Protein AF-A0A0D0BWJ5-F1 (afdb_monomer)

Solvent-accessible surface area (backbone atoms only — not comparable to full-atom values): 15658 Å² total; per-residue (Å²): 111,56,51,60,53,52,42,52,57,59,63,32,93,91,43,87,60,51,74,67,54,51,50,51,53,53,53,49,42,45,74,73,66,53,79,79,72,65,51,73,67,57,46,50,52,51,49,54,50,50,32,70,74,76,47,71,61,65,44,80,43,71,48,98,87,67,35,43,34,37,36,43,51,64,68,60,53,51,49,54,48,63,68,31,72,84,48,37,82,56,38,47,73,29,73,74,80,78,95,57,83,76,92,72,96,44,72,49,74,75,42,64,24,47,41,63,68,90,82,48,95,61,70,46,51,32,26,38,23,28,47,44,48,84,51,100,79,20,38,41,72,45,92,60,76,45,44,39,56,50,86,74,64,86,74,53,73,67,60,49,56,70,37,59,82,80,44,68,57,44,47,41,78,89,49,43,85,49,61,74,55,66,64,46,65,75,46,72,71,49,89,84,82,66,82,51,69,48,76,48,75,46,78,68,45,90,50,100,68,87,80,73,59,65,27,40,40,36,36,40,42,69,61,28,50,46,68,73,58,48,72,77,48,75,63,62,42,45,34,46,41,46,51,74,78,89,79,81,76,83,89,71,93,74,83,87,137

Structure (mmCIF, N/CA/C/O backbone):
data_AF-A0A0D0BWJ5-F1
#
_entry.id   AF-A0A0D0BWJ5-F1
#
loop_
_atom_site.group_PDB
_atom_site.id
_atom_site.type_symbol
_atom_site.label_atom_id
_atom_site.label_alt_id
_atom_site.label_comp_id
_atom_site.label_asym_id
_atom_site.label_entity_id
_atom_site.label_seq_id
_atom_site.pdbx_PDB_ins_code
_atom_site.Cartn_x
_atom_site.Cartn_y
_atom_site.Cartn_z
_atom_site.occupancy
_atom_site.B_iso_or_equiv
_atom_site.auth_seq_id
_atom_site.auth_comp_id
_atom_site.auth_asym_id
_atom_site.auth_atom_id
_atom_site.pdbx_PDB_model_num
ATOM 1 N N . MET A 1 1 ? -26.809 -12.541 16.927 1.00 70.44 1 MET A N 1
ATOM 2 C CA . MET A 1 1 ? -26.791 -11.099 16.575 1.00 70.44 1 MET A CA 1
ATOM 3 C C . MET A 1 1 ? -26.249 -10.238 17.719 1.00 70.44 1 MET A C 1
ATOM 5 O O . MET A 1 1 ? -25.297 -9.505 17.483 1.00 70.44 1 MET A O 1
ATOM 9 N N . ALA A 1 2 ? -26.793 -10.358 18.942 1.00 82.44 2 ALA A N 1
ATOM 10 C CA . ALA A 1 2 ? -26.402 -9.543 20.104 1.00 82.44 2 ALA A CA 1
ATOM 11 C C . ALA A 1 2 ? -24.892 -9.571 20.401 1.00 82.44 2 ALA A C 1
ATOM 13 O O . ALA A 1 2 ? -24.271 -8.520 20.494 1.00 82.44 2 ALA A O 1
ATOM 14 N N . GLU A 1 3 ? -24.275 -10.756 20.436 1.00 86.50 3 GLU A N 1
ATOM 15 C CA . GLU A 1 3 ? -22.836 -10.900 20.701 1.00 86.50 3 GLU A CA 1
ATOM 16 C C . GLU A 1 3 ? -21.944 -10.126 19.718 1.00 86.50 3 GLU A C 1
ATOM 18 O O . GLU A 1 3 ? -21.032 -9.412 20.134 1.00 86.50 3 GLU A O 1
ATOM 23 N N . PHE A 1 4 ? -22.250 -10.192 18.421 1.00 83.56 4 PHE A N 1
ATOM 24 C CA . PHE A 1 4 ? -21.493 -9.482 17.390 1.00 83.56 4 PHE A CA 1
ATOM 25 C C . PHE A 1 4 ? -21.666 -7.959 17.489 1.00 83.56 4 PHE A C 1
ATOM 27 O O . PHE A 1 4 ? -20.687 -7.220 17.408 1.00 83.56 4 PHE A O 1
ATOM 34 N N . MET A 1 5 ? -22.893 -7.481 17.721 1.00 86.44 5 MET A N 1
ATOM 35 C CA . MET A 1 5 ? -23.175 -6.049 17.885 1.00 86.44 5 MET A CA 1
ATOM 36 C C . MET A 1 5 ? -22.509 -5.473 19.139 1.00 86.44 5 MET A C 1
ATOM 38 O O . MET A 1 5 ? -21.892 -4.410 19.079 1.00 86.44 5 MET A O 1
ATOM 42 N N . THR A 1 6 ? -22.570 -6.187 20.265 1.00 90.06 6 THR A N 1
ATOM 43 C CA . THR A 1 6 ? -21.885 -5.777 21.495 1.00 90.06 6 THR A CA 1
ATOM 44 C C . THR A 1 6 ? -20.367 -5.797 21.314 1.00 90.06 6 THR A C 1
ATOM 46 O O . THR A 1 6 ? -19.684 -4.881 21.773 1.00 90.06 6 THR A O 1
ATOM 49 N N . HIS A 1 7 ? -19.826 -6.790 20.600 1.00 87.88 7 HIS A N 1
ATOM 50 C CA . HIS A 1 7 ? -18.403 -6.822 20.270 1.00 87.88 7 HIS A CA 1
ATOM 51 C C . HIS A 1 7 ? -17.992 -5.627 19.396 1.00 87.88 7 HIS A C 1
ATOM 53 O O . HIS A 1 7 ? -16.962 -5.015 19.677 1.00 87.88 7 HIS A O 1
ATOM 59 N N . LEU A 1 8 ? -18.792 -5.256 18.389 1.00 85.06 8 LEU A N 1
ATOM 60 C CA . LEU A 1 8 ? -18.568 -4.066 17.555 1.00 85.06 8 LEU A CA 1
ATOM 61 C C . LEU A 1 8 ? -18.575 -2.774 18.379 1.00 85.06 8 LEU A C 1
ATOM 63 O O . LEU A 1 8 ? -17.679 -1.949 18.218 1.00 85.06 8 LEU A O 1
ATOM 67 N N . LEU A 1 9 ? -19.538 -2.619 19.292 1.00 87.31 9 LEU A N 1
ATOM 68 C CA . LEU A 1 9 ? -19.621 -1.457 20.179 1.00 87.31 9 LEU A CA 1
ATOM 69 C C . LEU A 1 9 ? -18.372 -1.338 21.061 1.00 87.31 9 LEU A C 1
ATOM 71 O O . LEU A 1 9 ? -17.724 -0.294 21.089 1.00 87.31 9 LEU A O 1
ATOM 75 N N . PHE A 1 10 ? -18.010 -2.417 21.758 1.00 88.62 10 PHE A N 1
ATOM 76 C CA . PHE A 1 10 ? -16.880 -2.422 22.690 1.00 88.62 10 PHE A CA 1
ATOM 77 C C . PHE A 1 10 ? -15.508 -2.428 22.013 1.00 88.62 10 PHE A C 1
ATOM 79 O O . PHE A 1 10 ? -14.514 -2.130 22.676 1.00 88.62 10 PHE A O 1
ATOM 86 N N . SER A 1 11 ? -15.454 -2.764 20.724 1.00 78.62 11 SER A N 1
ATOM 87 C CA . SER A 1 11 ? -14.238 -2.740 19.902 1.00 78.62 11 SER A CA 1
ATOM 88 C C . SER A 1 11 ? -14.179 -1.526 18.973 1.00 78.62 11 SER A C 1
ATOM 90 O O . SER A 1 11 ? -13.335 -1.482 18.078 1.00 78.62 11 SER A O 1
ATOM 92 N N . SER A 1 12 ? -15.063 -0.542 19.165 1.00 77.00 12 SER A N 1
ATOM 93 C CA . SER A 1 12 ? -15.092 0.667 18.348 1.00 77.00 12 SER A CA 1
ATOM 94 C C . SER A 1 12 ? -13.767 1.434 18.469 1.00 77.00 12 SER A C 1
ATOM 96 O O . SER A 1 12 ? -13.380 1.817 19.577 1.00 77.00 12 SER A O 1
ATOM 98 N N . PRO A 1 13 ? -13.072 1.737 17.355 1.00 63.75 13 PRO A N 1
ATOM 99 C CA . PRO A 1 13 ? -11.797 2.458 17.394 1.00 63.75 13 PRO A CA 1
ATOM 100 C C . PRO A 1 13 ? -11.898 3.847 18.033 1.00 63.75 13 PRO A C 1
ATOM 102 O O . PRO A 1 13 ? -10.921 4.356 18.577 1.00 63.75 13 PRO A O 1
ATOM 105 N N . ARG A 1 14 ? -13.086 4.459 17.959 1.00 67.94 14 ARG A N 1
ATOM 106 C CA . ARG A 1 14 ? -13.350 5.824 18.433 1.00 67.94 14 ARG A CA 1
ATOM 107 C C . ARG A 1 14 ? -13.846 5.870 19.879 1.00 67.94 14 ARG A C 1
ATOM 109 O O . ARG A 1 14 ? -13.903 6.947 20.459 1.00 67.94 14 ARG A O 1
ATOM 116 N N . LEU A 1 15 ? -14.206 4.725 20.461 1.00 74.88 15 LEU A N 1
ATOM 117 C CA . LEU A 1 15 ? -14.764 4.628 21.809 1.00 74.88 15 LEU A CA 1
ATOM 118 C C . LEU A 1 15 ? -14.075 3.490 22.560 1.00 74.88 15 LEU A C 1
ATOM 120 O O . LEU A 1 15 ? -14.407 2.318 22.393 1.00 74.88 15 LEU A O 1
ATOM 124 N N . ARG A 1 16 ? -13.104 3.838 23.410 1.00 77.19 16 ARG A N 1
ATOM 125 C CA . ARG A 1 16 ? -12.439 2.853 24.266 1.00 77.19 16 ARG A CA 1
ATOM 126 C C . ARG A 1 16 ? -13.221 2.663 25.556 1.00 77.19 16 ARG A C 1
ATOM 128 O O . ARG A 1 16 ? -13.271 3.562 26.386 1.00 77.19 16 ARG A O 1
ATOM 135 N N . PHE A 1 17 ? -13.767 1.464 25.730 1.00 83.69 17 PHE A N 1
ATOM 136 C CA . PHE A 1 17 ? -14.395 1.050 26.979 1.00 83.69 17 PHE A CA 1
ATOM 137 C C . PHE A 1 17 ? -13.400 0.277 27.848 1.00 83.69 17 PHE A C 1
ATOM 139 O O . PHE A 1 17 ? -12.802 -0.707 27.397 1.00 83.69 17 PHE A O 1
ATOM 146 N N . SER A 1 18 ? -13.253 0.679 29.108 1.00 85.25 18 SER A N 1
ATOM 147 C CA . SER A 1 18 ? -12.591 -0.135 30.128 1.00 85.25 18 SER A CA 1
ATOM 148 C C . SER A 1 18 ? -13.414 -1.392 30.439 1.00 85.25 18 SER A C 1
ATOM 150 O O . SER A 1 18 ? -14.621 -1.441 30.199 1.00 85.25 18 SER A O 1
ATOM 152 N N . GLU A 1 19 ? -12.793 -2.416 31.027 1.00 85.62 19 GLU A N 1
ATOM 153 C CA . GLU A 1 19 ? -13.525 -3.611 31.478 1.00 85.62 19 GLU A CA 1
ATOM 154 C C . GLU A 1 19 ? -14.606 -3.277 32.520 1.00 85.62 19 GLU A C 1
ATOM 156 O O . GLU A 1 19 ? -15.684 -3.873 32.501 1.00 85.62 19 GLU A O 1
ATOM 161 N N . SER A 1 20 ? -14.364 -2.281 33.382 1.00 90.62 20 SER A N 1
ATOM 162 C CA . SER A 1 20 ? -15.373 -1.792 34.327 1.00 90.62 20 SER A CA 1
ATOM 163 C C . SER A 1 20 ? -16.560 -1.152 33.608 1.00 90.62 20 SER A C 1
ATOM 165 O O . SER A 1 20 ? -17.698 -1.483 33.920 1.00 90.62 20 SER A O 1
ATOM 167 N N . GLN A 1 21 ? -16.319 -0.318 32.592 1.00 93.12 21 GLN A N 1
ATOM 168 C CA . GLN A 1 21 ? -17.383 0.295 31.796 1.00 93.12 21 GLN A CA 1
ATOM 169 C C . GLN A 1 21 ? -18.201 -0.752 31.036 1.00 93.12 21 GLN A C 1
ATOM 171 O O . GLN A 1 21 ? -19.428 -0.703 31.074 1.00 93.12 21 GLN A O 1
ATOM 176 N N . LYS A 1 22 ? -17.552 -1.737 30.401 1.00 93.38 22 LYS A N 1
ATOM 177 C CA . LYS A 1 22 ? -18.259 -2.830 29.709 1.00 93.38 22 LYS A CA 1
ATOM 178 C C . LYS A 1 22 ? -19.147 -3.612 30.671 1.00 93.38 22 LYS A C 1
ATOM 180 O O . LYS A 1 22 ? -20.302 -3.884 30.355 1.00 93.38 22 LYS A O 1
ATOM 185 N N . ARG A 1 23 ? -18.628 -3.937 31.861 1.00 93.38 23 ARG A N 1
ATOM 186 C CA . ARG A 1 23 ? -19.391 -4.625 32.910 1.00 93.38 23 ARG A CA 1
ATOM 187 C C . ARG A 1 23 ? -20.590 -3.801 33.365 1.00 93.38 23 ARG A C 1
ATOM 189 O O . ARG A 1 23 ? -21.679 -4.354 33.461 1.00 93.38 23 ARG A O 1
ATOM 196 N N . SER A 1 24 ? -20.409 -2.503 33.601 1.00 94.44 24 SER A N 1
ATOM 197 C CA . SER A 1 24 ? -21.499 -1.608 33.995 1.00 94.44 24 SER A CA 1
ATOM 198 C C . SER A 1 24 ? -22.579 -1.513 32.919 1.00 94.44 24 SER A C 1
ATOM 200 O O . SER A 1 24 ? -23.756 -1.594 33.248 1.00 94.44 24 SER A O 1
ATOM 202 N N . ILE A 1 25 ? -22.201 -1.411 31.640 1.00 93.81 25 ILE A N 1
ATOM 203 C CA . ILE A 1 25 ? -23.152 -1.361 30.516 1.00 93.81 25 ILE A CA 1
ATOM 204 C C . ILE A 1 25 ? -23.963 -2.657 30.428 1.00 93.81 25 ILE A C 1
ATOM 206 O O . ILE A 1 25 ? -25.184 -2.603 30.314 1.00 93.81 25 ILE A O 1
ATOM 210 N N . LEU A 1 26 ? -23.303 -3.817 30.519 1.00 93.62 26 LEU A N 1
ATOM 211 C CA . LEU A 1 26 ? -23.991 -5.110 30.496 1.00 93.62 26 LEU A CA 1
ATOM 212 C C . LEU A 1 26 ? -24.903 -5.279 31.716 1.00 93.62 26 LEU A C 1
ATOM 214 O O . LEU A 1 26 ? -26.053 -5.670 31.560 1.00 93.62 26 LEU A O 1
ATOM 218 N N . SER A 1 27 ? -24.425 -4.919 32.911 1.00 93.38 27 SER A N 1
ATOM 219 C CA . SER A 1 27 ? -25.213 -4.979 34.147 1.00 93.38 27 SER A CA 1
ATOM 220 C C . SER A 1 27 ? -26.434 -4.064 34.096 1.00 93.38 27 SER A C 1
ATOM 222 O O . SER A 1 27 ? -27.499 -4.435 34.582 1.00 93.38 27 SER A O 1
ATOM 224 N N . TRP A 1 28 ? -26.290 -2.872 33.518 1.00 95.31 28 TRP A N 1
ATOM 225 C CA . TRP A 1 28 ? -27.391 -1.937 33.331 1.00 95.31 28 TRP A CA 1
ATOM 226 C C . TRP A 1 28 ? -28.415 -2.470 32.324 1.00 95.31 28 TRP A C 1
ATOM 228 O O . TRP A 1 28 ? -29.609 -2.442 32.604 1.00 95.31 28 TRP A O 1
ATOM 238 N N . ALA A 1 29 ? -27.965 -3.041 31.203 1.00 93.44 29 ALA A N 1
ATOM 239 C CA . ALA A 1 29 ? -28.853 -3.676 30.232 1.00 93.44 29 ALA A CA 1
ATOM 240 C C . ALA A 1 29 ? -29.627 -4.860 30.845 1.00 93.44 29 ALA A C 1
ATOM 242 O O . ALA A 1 29 ? -30.826 -4.993 30.612 1.00 93.44 29 ALA A O 1
ATOM 243 N N . THR A 1 30 ? -28.979 -5.670 31.690 1.00 92.69 30 THR A N 1
ATOM 244 C CA . THR A 1 30 ? -29.653 -6.732 32.455 1.00 92.69 30 THR A CA 1
ATOM 245 C C . THR A 1 30 ? -30.707 -6.162 33.403 1.00 92.69 30 THR A C 1
ATOM 247 O O . THR A 1 30 ? -31.814 -6.686 33.467 1.00 92.69 30 THR A O 1
ATOM 250 N N . ALA A 1 31 ? -30.403 -5.068 34.108 1.00 94.75 31 ALA A N 1
ATOM 251 C CA . ALA A 1 31 ? -31.353 -4.423 35.015 1.00 94.75 31 ALA A CA 1
ATOM 252 C C . ALA A 1 31 ? -32.583 -3.841 34.290 1.00 94.75 31 ALA A C 1
ATOM 254 O O . ALA A 1 31 ? -33.654 -3.756 34.882 1.00 94.75 31 ALA A O 1
ATOM 255 N N . LEU A 1 32 ? -32.447 -3.481 33.010 1.00 95.69 32 LEU A N 1
ATOM 256 C CA . LEU A 1 32 ? -33.557 -3.063 32.148 1.00 95.69 32 LEU A CA 1
ATOM 257 C C . LEU A 1 32 ? -34.366 -4.239 31.568 1.00 95.69 32 LEU A C 1
ATOM 259 O O . LEU A 1 32 ? -35.298 -4.007 30.801 1.00 95.69 32 LEU A O 1
ATOM 263 N N . GLY A 1 33 ? -34.025 -5.483 31.915 1.00 93.00 33 GLY A N 1
ATOM 264 C CA . GLY A 1 33 ? -34.721 -6.680 31.441 1.00 93.00 33 GLY A CA 1
ATOM 265 C C . GLY A 1 33 ? -34.325 -7.117 30.029 1.00 93.00 33 GLY A C 1
ATOM 266 O O . GLY A 1 33 ? -35.107 -7.788 29.363 1.00 93.00 33 GLY A O 1
ATOM 267 N N . ALA A 1 34 ? -33.144 -6.725 29.535 1.00 90.12 34 ALA A N 1
ATOM 268 C CA . ALA A 1 34 ? -32.669 -7.200 28.240 1.00 90.12 34 ALA A CA 1
ATOM 269 C C . ALA A 1 34 ? -32.214 -8.668 28.320 1.00 90.12 34 ALA A C 1
ATOM 271 O O . ALA A 1 34 ? -31.268 -9.001 29.039 1.00 90.12 34 ALA A O 1
ATOM 272 N N . ASP A 1 35 ? -32.847 -9.522 27.517 1.00 86.81 35 ASP A N 1
ATOM 273 C CA . ASP A 1 35 ? -32.510 -10.939 27.394 1.00 86.81 35 ASP A CA 1
ATOM 274 C C . ASP A 1 35 ? -31.435 -11.197 26.325 1.00 86.81 35 ASP A C 1
ATOM 276 O O . ASP A 1 35 ? -31.273 -10.449 25.358 1.00 86.81 35 ASP A O 1
ATOM 280 N N . GLY A 1 36 ? -30.685 -12.294 26.483 1.00 87.06 36 GLY A N 1
ATOM 281 C CA . GLY A 1 36 ? -29.700 -12.742 25.489 1.00 87.06 36 GLY A CA 1
ATOM 282 C C . GLY A 1 36 ? -28.422 -11.896 25.411 1.00 87.06 36 GLY A C 1
ATOM 283 O O . GLY A 1 36 ? -27.741 -11.899 24.381 1.00 87.06 36 GLY A O 1
ATOM 284 N N . LEU A 1 37 ? -28.085 -11.170 26.481 1.00 89.12 37 LEU A N 1
ATOM 285 C CA . LEU A 1 37 ? -26.852 -10.388 26.557 1.00 89.12 37 LEU A CA 1
ATOM 286 C C . LEU A 1 37 ? -25.610 -11.297 26.580 1.00 89.12 37 LEU A C 1
ATOM 288 O O . LEU A 1 37 ? -25.577 -12.288 27.314 1.00 89.12 37 LEU A O 1
ATOM 292 N N . PRO A 1 38 ? -24.557 -10.959 25.817 1.00 91.75 38 PRO A N 1
ATOM 293 C CA . PRO A 1 38 ? -23.317 -11.715 25.840 1.00 91.75 38 PRO A CA 1
ATOM 294 C C . PRO A 1 38 ? -22.567 -11.497 27.157 1.00 91.75 38 PRO A C 1
ATOM 296 O O . PRO A 1 38 ? -22.603 -10.424 27.764 1.00 91.75 38 PRO A O 1
ATOM 299 N N . SER A 1 39 ? -21.817 -12.514 27.572 1.00 90.69 39 SER A N 1
ATOM 300 C CA . SER A 1 39 ? -20.900 -12.384 28.705 1.00 90.69 39 SER A CA 1
ATOM 301 C C . SER A 1 39 ? -19.594 -11.725 28.258 1.00 90.69 39 SER A C 1
ATOM 303 O O . SER A 1 39 ? -19.173 -11.864 27.109 1.00 90.69 39 SER A O 1
ATOM 305 N N . LEU A 1 40 ? -18.878 -11.070 29.177 1.00 88.81 40 LEU A N 1
ATOM 306 C CA . LEU A 1 40 ? -17.527 -10.568 28.877 1.00 88.81 40 LEU A CA 1
ATOM 307 C C . LEU A 1 40 ? -16.593 -11.689 28.397 1.00 88.81 40 LEU A C 1
ATOM 309 O O . LEU A 1 40 ? -15.768 -11.474 27.514 1.00 88.81 40 LEU A O 1
ATOM 313 N N . HIS A 1 41 ? -16.765 -12.900 28.930 1.00 88.50 41 HIS A N 1
ATOM 314 C CA . HIS A 1 41 ? -16.008 -14.071 28.506 1.00 88.50 41 HIS A CA 1
ATOM 315 C C . HIS A 1 41 ? -16.288 -14.447 27.043 1.00 88.50 41 HIS A C 1
ATOM 317 O O . HIS A 1 41 ? -15.350 -14.675 26.278 1.00 88.50 41 HIS A O 1
ATOM 323 N N . SER A 1 42 ? -17.556 -14.476 26.628 1.00 88.94 42 SER A N 1
ATOM 324 C CA . SER A 1 42 ? -17.922 -14.829 25.251 1.00 88.94 42 SER A CA 1
ATOM 325 C C . SER A 1 42 ? -17.456 -13.758 24.252 1.00 88.94 42 SER A C 1
ATOM 327 O O . SER A 1 42 ? -16.894 -14.085 23.206 1.00 88.94 42 SER A O 1
ATOM 329 N N . LEU A 1 43 ? -17.512 -12.478 24.642 1.00 89.38 43 LEU A N 1
ATOM 330 C CA . LEU A 1 43 ? -16.926 -11.372 23.877 1.00 89.38 43 LEU A CA 1
ATOM 331 C C . LEU A 1 43 ? -15.402 -11.493 23.736 1.00 89.38 43 LEU A C 1
ATOM 333 O O . LEU A 1 43 ? -14.869 -11.227 22.659 1.00 89.38 43 LEU A O 1
ATOM 337 N N . CYS A 1 44 ? -14.690 -11.912 24.787 1.00 86.31 44 CYS A N 1
ATOM 338 C CA . CYS A 1 44 ? -13.257 -12.207 24.701 1.00 86.31 44 CYS A CA 1
ATOM 339 C C . CYS A 1 44 ? -12.978 -13.383 23.758 1.00 86.31 44 CYS A C 1
ATOM 341 O O . CYS A 1 44 ? -12.108 -13.272 22.902 1.00 86.31 44 CYS A O 1
ATOM 343 N N . LYS A 1 45 ? -13.749 -14.472 23.839 1.00 89.12 45 LYS A N 1
ATOM 344 C CA . LYS A 1 45 ? -13.597 -15.619 22.930 1.00 89.12 45 LYS A CA 1
ATOM 345 C C . LYS A 1 45 ? -13.852 -15.233 21.469 1.00 89.12 45 LYS A C 1
ATOM 347 O O . LYS A 1 45 ? -13.104 -15.647 20.589 1.00 89.12 45 LYS A O 1
ATOM 352 N N . THR A 1 46 ? -14.861 -14.399 21.223 1.00 86.31 46 THR A N 1
ATOM 353 C CA . THR A 1 46 ? -15.155 -13.839 19.897 1.00 86.31 46 THR A CA 1
ATOM 354 C C . THR A 1 46 ? -13.982 -13.007 19.377 1.00 86.31 46 THR A C 1
ATOM 356 O O . THR A 1 46 ? -13.587 -13.161 18.223 1.00 86.31 46 THR A O 1
ATOM 359 N N . ARG A 1 47 ? -13.367 -12.178 20.232 1.00 84.12 47 ARG A N 1
ATOM 360 C CA .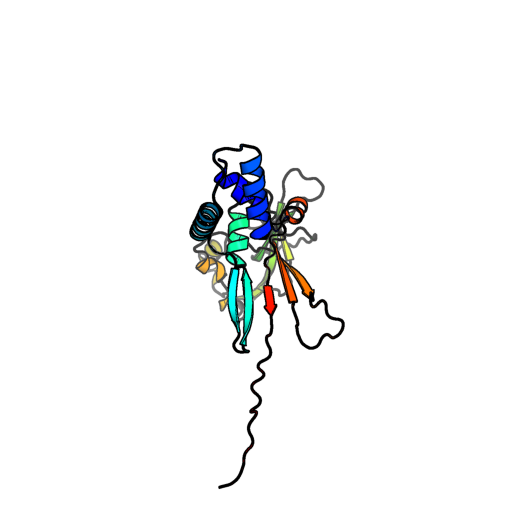 ARG A 1 47 ? -12.168 -11.406 19.880 1.00 84.12 47 ARG A CA 1
ATOM 361 C C . ARG A 1 47 ? -11.000 -12.306 19.484 1.00 84.12 47 ARG A C 1
ATOM 363 O O . ARG A 1 47 ? -10.392 -12.066 18.447 1.00 84.12 47 ARG A O 1
ATOM 370 N N . GLU A 1 48 ? -10.699 -13.329 20.281 1.00 85.38 48 GLU A N 1
ATOM 371 C CA . GLU A 1 48 ? -9.611 -14.272 19.986 1.00 85.38 48 GLU A CA 1
ATOM 372 C C . GLU A 1 48 ? -9.869 -15.055 18.694 1.00 85.38 48 GLU A C 1
ATOM 374 O O . GLU A 1 48 ? -8.960 -15.246 17.892 1.00 85.38 48 GLU A O 1
ATOM 379 N N . TRP A 1 49 ? -11.120 -15.439 18.432 1.00 85.19 49 TRP A N 1
ATOM 380 C CA . TRP A 1 49 ? -11.500 -16.074 17.171 1.00 85.19 49 TRP A CA 1
ATOM 381 C C . TRP A 1 49 ? -11.300 -15.147 15.961 1.00 85.19 49 TRP A C 1
ATOM 383 O O . TRP A 1 49 ? -10.721 -15.564 14.959 1.00 85.19 49 TRP A O 1
ATOM 393 N N . ILE A 1 50 ? -11.699 -13.873 16.062 1.00 80.19 50 ILE A N 1
ATOM 394 C CA . ILE A 1 50 ? -11.464 -12.866 15.011 1.00 80.19 50 ILE A CA 1
ATOM 395 C C . ILE A 1 50 ? -9.960 -12.660 14.790 1.00 80.19 50 ILE A C 1
ATOM 397 O O . ILE A 1 50 ? -9.509 -12.626 13.645 1.00 80.19 50 ILE A O 1
ATOM 401 N N . LYS A 1 51 ? -9.172 -12.570 15.869 1.00 79.81 51 LYS A N 1
ATOM 402 C CA . LYS A 1 51 ? -7.706 -12.483 15.792 1.00 79.81 51 LYS A CA 1
ATOM 403 C C . LYS A 1 51 ? -7.089 -13.711 15.129 1.00 79.81 51 LYS A C 1
ATOM 405 O O . LYS A 1 51 ? -6.163 -13.564 14.344 1.00 79.81 51 LYS A O 1
ATOM 410 N N . ALA A 1 52 ? -7.593 -14.910 15.402 1.00 82.38 52 ALA A N 1
ATOM 411 C CA . ALA A 1 52 ? -7.113 -16.124 14.747 1.00 82.38 52 ALA A CA 1
ATOM 412 C C . ALA A 1 52 ? -7.435 -16.134 13.243 1.00 82.38 52 ALA A C 1
ATOM 414 O O . ALA A 1 52 ? -6.644 -16.642 12.453 1.00 82.38 52 ALA A O 1
ATOM 415 N N . LEU A 1 53 ? -8.572 -15.555 12.844 1.00 79.12 53 LEU A N 1
ATOM 416 C CA . LEU A 1 53 ? -9.014 -15.523 11.450 1.00 79.12 53 LEU A CA 1
ATOM 417 C C . LEU A 1 53 ? -8.262 -14.482 10.603 1.00 79.12 53 LEU A C 1
ATOM 419 O O . LEU A 1 53 ? -7.880 -14.775 9.474 1.00 79.12 53 LEU A O 1
ATOM 423 N N . PHE A 1 54 ? -8.050 -13.275 11.138 1.00 70.94 54 PHE A N 1
ATOM 424 C CA . PHE A 1 54 ? -7.449 -12.148 10.405 1.00 70.94 54 PHE A CA 1
ATOM 425 C C . PHE A 1 54 ? -5.998 -11.835 10.811 1.00 70.94 54 PHE A C 1
ATOM 427 O O . PHE A 1 54 ? -5.336 -11.018 10.170 1.00 70.94 54 PHE A O 1
ATOM 434 N N . GLY A 1 55 ? -5.491 -12.497 11.851 1.00 70.31 55 GLY A N 1
ATOM 435 C CA . GLY A 1 55 ? -4.218 -12.195 12.498 1.00 70.31 55 GLY A CA 1
ATOM 436 C C . GLY A 1 55 ? -4.335 -11.097 13.560 1.00 70.31 55 GLY A C 1
ATOM 437 O O . GLY A 1 55 ? -5.261 -10.283 13.554 1.00 70.31 55 GLY A O 1
ATOM 438 N N . ASP A 1 56 ? -3.361 -11.051 14.472 1.00 68.19 56 ASP A N 1
ATOM 439 C CA . ASP A 1 56 ? -3.118 -9.848 15.269 1.00 68.19 56 ASP A CA 1
ATOM 440 C C . ASP A 1 56 ? -2.325 -8.866 14.394 1.00 68.19 56 ASP A C 1
ATOM 442 O O . ASP A 1 56 ? -1.263 -9.239 13.875 1.00 68.19 56 ASP A O 1
ATOM 446 N N . PRO A 1 57 ? -2.829 -7.643 14.152 1.00 65.81 57 PRO A N 1
ATOM 447 C CA . PRO A 1 57 ? -2.085 -6.674 13.371 1.00 65.81 57 PRO A CA 1
ATOM 448 C C . PRO A 1 57 ? -0.779 -6.285 14.061 1.00 65.81 57 PRO A C 1
ATOM 450 O O . PRO A 1 57 ? 0.144 -5.933 13.334 1.00 65.81 57 PRO A O 1
ATOM 453 N N . THR A 1 58 ? -0.695 -6.366 15.397 1.00 70.75 58 THR A N 1
ATOM 454 C CA . THR A 1 58 ? 0.394 -5.813 16.206 1.00 70.75 58 THR A CA 1
ATOM 455 C C . THR A 1 58 ? 1.376 -6.882 16.677 1.00 70.75 58 THR A C 1
ATOM 457 O O . THR A 1 58 ? 1.039 -7.789 17.434 1.00 70.75 58 THR A O 1
ATOM 460 N N . GLU A 1 59 ? 2.639 -6.717 16.304 1.00 72.06 59 GLU A N 1
ATOM 461 C CA . GLU A 1 59 ? 3.752 -7.553 16.734 1.00 72.06 59 GLU A CA 1
ATOM 462 C C . GLU A 1 59 ? 4.627 -6.781 17.728 1.00 72.06 59 GLU A C 1
ATOM 464 O O . GLU A 1 59 ? 5.012 -5.631 17.496 1.00 72.06 59 GLU A O 1
ATOM 469 N N . LYS A 1 60 ? 4.942 -7.415 18.862 1.00 78.25 60 LYS A N 1
ATOM 470 C CA . LYS A 1 60 ? 5.906 -6.884 19.828 1.00 78.25 60 LYS A CA 1
ATOM 471 C C . LYS A 1 60 ? 7.313 -7.237 19.359 1.00 78.25 60 LYS A C 1
ATOM 473 O O . LYS A 1 60 ? 7.651 -8.413 19.256 1.00 78.25 60 LYS A O 1
ATOM 478 N N . VAL A 1 61 ? 8.144 -6.229 19.143 1.00 73.19 61 VAL A N 1
ATOM 479 C CA . VAL A 1 61 ? 9.544 -6.381 18.748 1.00 73.19 61 VAL A CA 1
ATOM 480 C C . VAL A 1 61 ? 10.428 -5.799 19.839 1.00 73.19 61 VAL A C 1
ATOM 482 O O . VAL A 1 61 ? 10.197 -4.687 20.304 1.00 73.19 61 VAL A O 1
ATOM 485 N N . THR A 1 62 ? 11.447 -6.545 20.250 1.00 77.50 62 THR A N 1
ATOM 486 C CA . THR A 1 62 ? 12.476 -6.056 21.173 1.00 77.50 62 THR A CA 1
ATOM 487 C C . THR A 1 62 ? 13.736 -5.783 20.363 1.00 77.50 62 THR A C 1
ATOM 489 O O . THR A 1 62 ? 14.286 -6.705 19.762 1.00 77.50 62 THR A O 1
ATOM 492 N N . ALA A 1 63 ? 14.189 -4.530 20.310 1.00 73.56 63 ALA A N 1
ATOM 493 C CA . ALA A 1 63 ? 15.462 -4.215 19.665 1.00 73.56 63 ALA A CA 1
ATOM 494 C C . ALA A 1 63 ? 16.639 -4.730 20.502 1.00 73.56 63 ALA A C 1
ATOM 496 O O . ALA A 1 63 ? 16.527 -4.917 21.713 1.00 73.56 63 ALA A O 1
ATOM 497 N N . SER A 1 64 ? 17.804 -4.867 19.869 1.00 73.06 64 SER A N 1
ATOM 498 C CA . SER A 1 64 ? 19.066 -5.212 20.540 1.00 73.06 64 SER A CA 1
ATOM 499 C C . SER A 1 64 ? 19.435 -4.250 21.677 1.00 73.06 64 SER A C 1
ATOM 501 O O . SER A 1 64 ? 20.138 -4.641 22.601 1.00 73.06 64 SER A O 1
ATOM 503 N N . SER A 1 65 ? 18.925 -3.015 21.646 1.00 74.50 65 SER A N 1
ATOM 504 C CA . SER A 1 65 ? 19.092 -2.017 22.706 1.00 74.50 65 SER A CA 1
ATOM 505 C C . SER A 1 65 ? 18.168 -2.211 23.920 1.00 74.50 65 SER A C 1
ATOM 507 O O . SER A 1 65 ? 18.188 -1.381 24.821 1.00 74.50 65 SER A O 1
ATOM 509 N N . GLY A 1 66 ? 17.310 -3.239 23.932 1.00 71.69 66 GLY A N 1
ATOM 510 C CA . GLY A 1 66 ? 16.329 -3.499 24.996 1.00 71.69 66 GLY A CA 1
ATOM 511 C C . GLY A 1 66 ? 15.009 -2.728 24.862 1.00 71.69 66 GLY A C 1
ATOM 512 O O . GLY A 1 66 ? 14.073 -2.971 25.623 1.00 71.69 66 GLY A O 1
ATOM 513 N N . ASN A 1 67 ? 14.896 -1.835 23.874 1.00 68.06 67 ASN A N 1
ATOM 514 C CA . ASN A 1 67 ? 13.672 -1.073 23.628 1.00 68.06 67 ASN A CA 1
ATOM 515 C C . ASN A 1 67 ? 12.565 -1.975 23.077 1.00 68.06 67 ASN A C 1
ATOM 517 O O . ASN A 1 67 ? 12.817 -2.816 22.210 1.00 68.06 67 ASN A O 1
ATOM 521 N N . ILE A 1 68 ? 11.338 -1.768 23.558 1.00 71.00 68 ILE A N 1
ATOM 522 C CA . ILE A 1 68 ? 10.159 -2.515 23.120 1.00 71.00 68 ILE A CA 1
ATOM 523 C C . ILE A 1 68 ? 9.360 -1.655 22.145 1.00 71.00 68 ILE A C 1
ATOM 525 O O . ILE A 1 68 ? 9.028 -0.502 22.425 1.00 71.00 68 ILE A O 1
ATOM 529 N N . PHE A 1 69 ? 9.016 -2.265 21.020 1.00 69.31 69 PHE A N 1
ATOM 530 C CA . PHE A 1 69 ? 8.242 -1.688 19.940 1.00 69.31 69 PHE A CA 1
ATOM 531 C C . PHE A 1 69 ? 6.991 -2.529 19.742 1.00 69.31 69 PHE A C 1
ATOM 533 O O . PHE A 1 69 ? 7.041 -3.756 19.808 1.00 69.31 69 PHE A O 1
ATOM 540 N N . TYR A 1 70 ? 5.878 -1.873 19.455 1.00 73.44 70 TYR A N 1
ATOM 541 C CA . TYR A 1 70 ? 4.683 -2.534 18.946 1.00 73.44 70 TYR A CA 1
ATOM 542 C C . TYR A 1 70 ? 4.498 -2.058 17.520 1.00 73.44 70 TYR A C 1
ATOM 544 O O . TYR A 1 70 ? 4.284 -0.867 17.320 1.00 73.44 70 TYR A O 1
ATOM 552 N N . LEU A 1 71 ? 4.656 -2.953 16.548 1.00 71.75 71 LEU A N 1
ATOM 553 C CA . LEU A 1 71 ? 4.564 -2.622 15.133 1.00 71.75 71 LEU A CA 1
ATOM 554 C C . LEU A 1 71 ? 3.392 -3.344 14.509 1.00 71.75 71 LEU A C 1
ATOM 556 O O . LEU A 1 71 ? 3.249 -4.554 14.664 1.00 71.75 71 LEU A O 1
ATOM 560 N N . ASN A 1 72 ? 2.608 -2.612 13.725 1.00 75.88 72 ASN A N 1
ATOM 561 C CA . ASN A 1 72 ? 1.707 -3.265 12.799 1.00 75.88 72 ASN A CA 1
ATOM 562 C C . ASN A 1 72 ? 2.454 -3.712 11.537 1.00 75.88 72 ASN A C 1
ATOM 564 O O . ASN A 1 72 ? 3.390 -3.049 11.089 1.00 75.88 72 ASN A O 1
ATOM 568 N N . SER A 1 73 ? 2.043 -4.828 10.934 1.00 75.88 73 SER A N 1
ATOM 569 C CA . SER A 1 73 ? 2.613 -5.259 9.653 1.00 75.88 73 SER A CA 1
ATOM 570 C C . SER A 1 73 ? 2.100 -4.384 8.504 1.00 75.88 73 SER A C 1
ATOM 572 O O . SER A 1 73 ? 0.924 -4.445 8.135 1.00 75.88 73 SER A O 1
ATOM 574 N N . ILE A 1 74 ? 3.001 -3.598 7.903 1.00 77.38 74 ILE A N 1
ATOM 575 C CA . ILE A 1 74 ? 2.694 -2.721 6.756 1.00 77.38 74 ILE A CA 1
ATOM 576 C C . ILE A 1 74 ? 2.161 -3.537 5.582 1.00 77.38 74 ILE A C 1
ATOM 578 O O . ILE A 1 74 ? 1.155 -3.178 4.977 1.00 77.38 74 ILE A O 1
ATOM 582 N N . SER A 1 75 ? 2.810 -4.660 5.276 1.00 77.88 75 SER A N 1
ATOM 583 C CA . SER A 1 75 ? 2.416 -5.519 4.161 1.00 77.88 75 SER A CA 1
ATOM 584 C C . SER A 1 75 ? 1.023 -6.112 4.359 1.00 77.88 75 SER A C 1
ATOM 586 O O . SER A 1 75 ? 0.238 -6.104 3.414 1.00 77.88 75 SER A O 1
ATOM 588 N N . LYS A 1 76 ? 0.678 -6.564 5.576 1.00 77.69 76 LYS A N 1
ATOM 589 C CA . LYS A 1 76 ? -0.680 -7.044 5.887 1.00 77.69 76 LYS A CA 1
ATOM 590 C C . LYS A 1 76 ? -1.708 -5.914 5.788 1.00 77.69 76 LYS A C 1
ATOM 592 O O . LYS A 1 76 ? -2.781 -6.135 5.238 1.00 77.69 76 LYS A O 1
ATOM 597 N N . ALA A 1 77 ? -1.383 -4.710 6.267 1.00 78.00 77 ALA A N 1
ATOM 598 C CA . ALA A 1 77 ? -2.272 -3.552 6.165 1.00 78.00 77 ALA A CA 1
ATOM 599 C C . ALA A 1 77 ? -2.575 -3.190 4.702 1.00 78.00 77 ALA A C 1
ATOM 601 O O . ALA A 1 77 ? -3.741 -3.108 4.324 1.00 78.00 77 ALA A O 1
ATOM 602 N N . ILE A 1 78 ? -1.539 -3.093 3.862 1.00 80.25 78 ILE A N 1
ATOM 603 C CA . ILE A 1 78 ? -1.688 -2.855 2.420 1.00 80.25 78 ILE A CA 1
ATOM 604 C C . ILE A 1 78 ? -2.478 -3.995 1.765 1.00 80.25 78 ILE A C 1
ATOM 606 O O . ILE A 1 78 ? -3.397 -3.738 0.995 1.00 80.25 78 ILE A O 1
ATOM 610 N N . ALA A 1 79 ? -2.181 -5.256 2.090 1.00 82.06 79 ALA A N 1
ATOM 611 C CA . ALA A 1 79 ? -2.916 -6.393 1.539 1.00 82.06 79 ALA A CA 1
ATOM 612 C C . ALA A 1 79 ? -4.414 -6.334 1.882 1.00 82.06 79 ALA A C 1
ATOM 614 O O . ALA A 1 79 ? -5.245 -6.602 1.020 1.00 82.06 79 ALA A O 1
ATOM 615 N N . MET A 1 80 ? -4.772 -5.934 3.106 1.00 79.62 80 MET A N 1
ATOM 616 C CA . MET A 1 80 ? -6.169 -5.735 3.507 1.00 79.62 80 MET A CA 1
ATOM 617 C C . MET A 1 80 ? -6.833 -4.549 2.803 1.00 79.62 80 MET A C 1
ATOM 619 O O . MET A 1 80 ? -8.042 -4.580 2.583 1.00 79.62 80 MET A O 1
ATOM 623 N N . ASP A 1 81 ? -6.077 -3.498 2.487 1.00 81.44 81 ASP A N 1
ATOM 624 C CA . ASP A 1 81 ? -6.578 -2.366 1.711 1.00 81.44 81 ASP A CA 1
ATOM 625 C C . ASP A 1 81 ? -6.931 -2.826 0.284 1.00 81.44 81 ASP A C 1
ATOM 627 O O . ASP A 1 81 ? -8.058 -2.610 -0.161 1.00 81.44 81 ASP A O 1
ATOM 631 N N . TYR A 1 82 ? -6.026 -3.542 -0.393 1.00 79.94 82 TYR A N 1
ATOM 632 C CA . TYR A 1 82 ? -6.259 -4.082 -1.744 1.00 79.94 82 TYR A CA 1
ATOM 633 C C . TYR A 1 82 ? -7.293 -5.218 -1.785 1.00 79.94 82 TYR A C 1
ATOM 635 O O . TYR A 1 82 ? -7.985 -5.383 -2.785 1.00 79.94 82 TYR A O 1
ATOM 643 N N . ALA A 1 83 ? -7.434 -5.996 -0.710 1.00 81.75 83 ALA A N 1
ATOM 644 C CA . ALA A 1 83 ? -8.456 -7.038 -0.614 1.00 81.75 83 ALA A CA 1
ATOM 645 C C . ALA A 1 83 ? -9.870 -6.477 -0.387 1.00 81.75 83 ALA A C 1
ATOM 647 O O . ALA A 1 83 ? -10.842 -7.219 -0.514 1.00 81.75 83 ALA A O 1
ATOM 648 N N . ASN A 1 84 ? -10.007 -5.196 -0.024 1.00 79.81 84 ASN A N 1
ATOM 649 C CA . ASN A 1 84 ? -11.307 -4.587 0.215 1.00 79.81 84 ASN A CA 1
ATOM 650 C C . ASN A 1 84 ? -11.949 -4.148 -1.115 1.00 79.81 84 ASN A C 1
ATOM 652 O O . ASN A 1 84 ? -11.521 -3.139 -1.678 1.00 79.81 84 ASN A O 1
ATOM 656 N N . PRO A 1 85 ? -13.018 -4.816 -1.591 1.00 76.00 85 PRO A N 1
ATOM 657 C CA . PRO A 1 85 ? -13.622 -4.506 -2.885 1.00 76.00 85 PRO A CA 1
ATOM 658 C C . PRO A 1 85 ? -14.225 -3.099 -2.935 1.00 76.00 85 PRO A C 1
ATOM 660 O O . PRO A 1 85 ? -14.243 -2.490 -3.993 1.00 76.00 85 PRO A O 1
ATOM 663 N N . LEU A 1 86 ? -14.671 -2.542 -1.806 1.00 74.56 86 LEU A N 1
ATOM 664 C CA . LEU A 1 86 ? -15.233 -1.187 -1.772 1.00 74.56 86 LEU A CA 1
ATOM 665 C C . LEU A 1 86 ? -14.164 -0.112 -1.979 1.00 74.56 86 LEU A C 1
ATOM 667 O O . LEU A 1 86 ? -14.455 0.964 -2.487 1.00 74.56 86 LEU A O 1
ATOM 671 N N . MET A 1 87 ? -12.932 -0.406 -1.565 1.00 69.31 87 MET A N 1
ATOM 672 C CA . MET A 1 87 ? -11.830 0.549 -1.581 1.00 69.31 87 MET A CA 1
ATOM 673 C C . MET A 1 87 ? -10.951 0.361 -2.808 1.00 69.31 87 MET A C 1
ATOM 675 O O . MET A 1 87 ? -10.551 1.349 -3.414 1.00 69.31 87 MET A O 1
ATOM 679 N N . HIS A 1 88 ? -10.686 -0.886 -3.197 1.00 75.81 88 HIS A N 1
ATOM 680 C CA . HIS A 1 88 ? -9.761 -1.216 -4.273 1.00 75.81 88 HIS A CA 1
ATOM 681 C C . HIS A 1 88 ? -10.152 -0.571 -5.608 1.00 75.81 88 HIS A C 1
ATOM 683 O O . HIS A 1 88 ? -9.301 0.040 -6.241 1.00 75.81 88 HIS A O 1
ATOM 689 N N . PHE A 1 89 ? -11.435 -0.598 -5.996 1.00 72.69 89 PHE A N 1
ATOM 690 C CA . PHE A 1 89 ? -11.888 0.038 -7.247 1.00 72.69 89 PHE A CA 1
ATOM 691 C C . PHE A 1 89 ? -11.751 1.563 -7.253 1.00 72.69 89 PHE A C 1
ATOM 693 O O . PHE A 1 89 ? -11.756 2.178 -8.314 1.00 72.69 89 PHE A O 1
ATOM 700 N N . SER A 1 90 ? -11.653 2.169 -6.072 1.00 71.50 90 SER A N 1
ATOM 701 C CA . SER A 1 90 ? -11.454 3.608 -5.914 1.00 71.50 90 SER A CA 1
ATOM 702 C C . SER A 1 90 ? -9.986 3.987 -5.706 1.00 71.50 90 SER A C 1
ATOM 704 O O . SER A 1 90 ? -9.674 5.173 -5.634 1.00 71.50 90 SER A O 1
ATOM 706 N N . MET A 1 91 ? -9.085 3.003 -5.573 1.00 74.06 91 MET A N 1
ATOM 707 C CA . MET A 1 91 ? -7.663 3.278 -5.424 1.00 74.06 91 MET A CA 1
ATOM 708 C C . MET A 1 91 ? -7.082 3.749 -6.744 1.00 74.06 91 MET A C 1
ATOM 710 O O . MET A 1 91 ? -7.253 3.126 -7.788 1.00 74.06 91 MET A O 1
ATOM 714 N N . GLN A 1 92 ? -6.344 4.843 -6.663 1.00 68.31 92 GLN A N 1
ATOM 715 C CA . GLN A 1 92 ? -5.565 5.362 -7.759 1.00 68.31 92 GLN A CA 1
ATOM 716 C C . GLN A 1 92 ? -4.1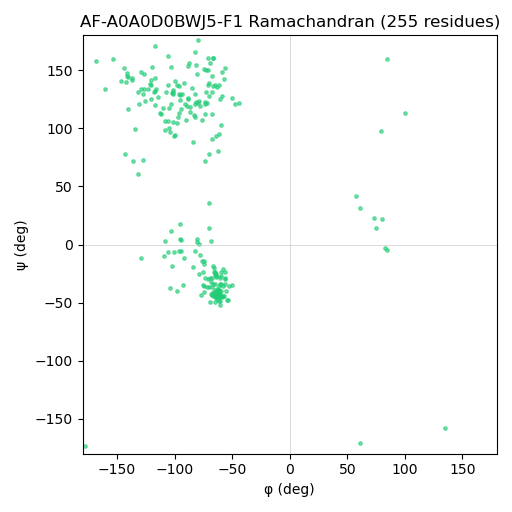12 4.938 -7.546 1.00 68.31 92 GLN A C 1
ATOM 718 O O . GLN A 1 92 ? -3.350 5.596 -6.841 1.00 68.31 92 GLN A O 1
ATOM 723 N N . ASP A 1 93 ? -3.736 3.807 -8.146 1.00 61.56 93 ASP A N 1
ATOM 724 C CA . ASP A 1 93 ? -2.402 3.18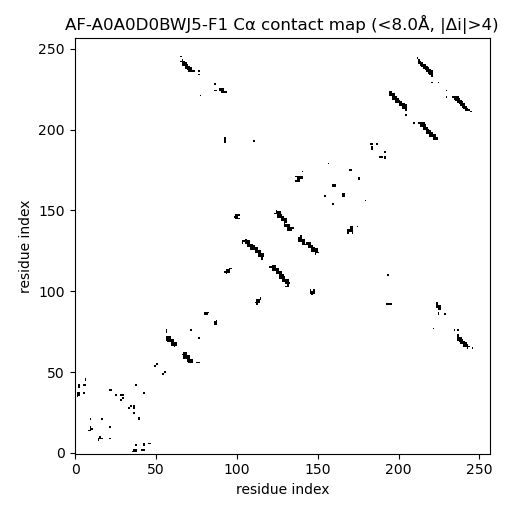2 -8.024 1.00 61.56 93 ASP A CA 1
ATOM 725 C C . ASP A 1 93 ? -1.271 3.996 -8.687 1.00 61.56 93 ASP A C 1
ATOM 727 O O . ASP A 1 93 ? -0.113 3.579 -8.764 1.00 61.56 93 ASP A O 1
ATOM 731 N N . TYR A 1 94 ? -1.621 5.163 -9.211 1.00 56.91 94 TYR A N 1
ATOM 732 C CA . TYR A 1 94 ? -0.927 5.858 -10.268 1.00 56.91 94 TYR A CA 1
ATOM 733 C C . TYR A 1 94 ? -0.925 7.359 -9.972 1.00 56.91 94 TYR A C 1
ATOM 735 O O . TYR A 1 94 ? -1.979 7.978 -9.899 1.00 56.91 94 TYR A O 1
ATOM 743 N N . ALA A 1 95 ? 0.257 7.944 -9.772 1.00 48.84 95 ALA A N 1
ATOM 744 C CA . ALA A 1 95 ? 0.390 9.372 -9.482 1.00 48.84 95 ALA A CA 1
ATOM 745 C C . ALA A 1 95 ? 0.065 10.226 -10.720 1.00 48.84 95 ALA A C 1
ATOM 747 O O . ALA A 1 95 ? 0.539 9.912 -11.804 1.00 48.84 95 ALA A O 1
ATOM 748 N N . GLU A 1 96 ? -0.684 11.314 -10.562 1.00 46.62 96 GLU A N 1
ATOM 749 C CA . GLU A 1 96 ? -0.972 12.270 -11.639 1.00 46.62 96 GLU A CA 1
ATOM 750 C C . GLU A 1 96 ? 0.003 13.456 -11.563 1.00 46.62 96 GLU A C 1
ATOM 752 O O . GLU A 1 96 ? -0.081 14.212 -10.599 1.00 46.62 96 GLU A O 1
ATOM 757 N N . ASP A 1 97 ? 0.912 13.635 -12.539 1.00 47.03 97 ASP A N 1
ATOM 758 C CA . ASP A 1 97 ? 1.503 14.956 -12.848 1.00 47.03 97 ASP A CA 1
ATOM 759 C C . ASP A 1 97 ? 2.299 15.022 -14.179 1.00 47.03 97 ASP A C 1
ATOM 761 O O . ASP A 1 97 ? 2.822 14.010 -14.649 1.00 47.03 97 ASP A O 1
ATOM 765 N N . GLY A 1 98 ? 2.431 16.254 -14.705 1.00 38.78 98 GLY A N 1
ATOM 766 C CA . GLY A 1 98 ? 3.557 16.800 -15.481 1.00 38.78 98 GLY A CA 1
ATOM 767 C C . GLY A 1 98 ? 3.686 16.446 -16.965 1.00 38.78 98 GLY A C 1
ATOM 768 O O . GLY A 1 98 ? 4.282 15.436 -17.317 1.00 38.78 98 GLY A O 1
ATOM 769 N N . GLN A 1 99 ? 3.221 17.326 -17.858 1.00 42.78 99 GLN A N 1
ATOM 770 C CA . GLN A 1 99 ? 3.394 17.188 -19.310 1.00 42.78 99 GLN A CA 1
ATOM 771 C C . GLN A 1 99 ? 4.869 17.131 -19.739 1.00 42.78 99 GLN A C 1
ATOM 773 O O . GLN A 1 99 ? 5.651 18.040 -19.470 1.00 42.78 99 GLN A O 1
ATOM 778 N N . GLY A 1 100 ? 5.200 16.102 -20.514 1.00 46.47 100 GLY A N 1
ATOM 779 C CA . GLY A 1 100 ? 6.398 16.017 -21.338 1.00 46.47 100 GLY A CA 1
ATOM 780 C C . GLY A 1 100 ? 6.177 14.945 -22.400 1.00 46.47 100 GLY A C 1
ATOM 781 O O . GLY A 1 100 ? 5.656 13.878 -22.093 1.00 46.47 100 GLY A O 1
ATOM 782 N N . GLN A 1 101 ? 6.516 15.239 -23.652 1.00 44.12 101 GLN A N 1
ATOM 783 C CA . GLN A 1 101 ? 6.526 14.262 -24.740 1.00 44.12 101 GLN A CA 1
ATOM 784 C C . GLN A 1 101 ? 7.896 14.285 -25.408 1.00 44.12 101 GLN A C 1
ATOM 786 O O . GLN A 1 101 ? 8.408 15.351 -25.745 1.00 44.12 101 GLN A O 1
ATOM 791 N N . MET A 1 102 ? 8.459 13.102 -25.642 1.00 45.75 102 MET A N 1
ATOM 792 C CA . MET A 1 102 ? 9.600 12.900 -26.530 1.00 45.75 102 MET A CA 1
ATOM 793 C C . MET A 1 102 ? 9.436 11.592 -27.308 1.00 45.75 102 MET A C 1
ATOM 795 O O . MET A 1 102 ? 8.868 10.622 -26.813 1.00 45.75 102 MET A O 1
ATOM 799 N N . SER A 1 103 ? 9.955 11.591 -28.535 1.00 44.19 103 SER A N 1
ATOM 800 C CA . SER A 1 103 ? 9.990 10.453 -29.454 1.00 44.19 103 SER A CA 1
ATOM 801 C C . SER A 1 103 ? 11.327 9.724 -29.317 1.00 44.19 103 SER A C 1
ATOM 803 O O . SER A 1 103 ? 12.363 10.309 -29.628 1.00 44.19 103 SER A O 1
ATOM 805 N N . GLN A 1 104 ? 11.317 8.462 -28.880 1.00 56.09 104 GLN A N 1
ATOM 806 C CA . GLN A 1 104 ? 12.488 7.577 -28.904 1.00 56.09 104 GLN A CA 1
ATOM 807 C C . GLN A 1 104 ? 12.091 6.124 -29.203 1.00 56.09 104 GLN A C 1
ATOM 809 O O . GLN A 1 104 ? 10.996 5.692 -28.851 1.00 56.09 104 GLN A O 1
ATOM 814 N N . ASP A 1 105 ? 13.012 5.364 -29.806 1.00 73.25 105 ASP A N 1
ATOM 815 C CA . ASP A 1 105 ? 12.776 3.989 -30.275 1.00 73.25 105 ASP A CA 1
ATOM 816 C C . ASP A 1 105 ? 12.736 2.931 -29.150 1.00 73.25 105 ASP A C 1
ATOM 818 O O . ASP A 1 105 ? 12.145 1.865 -29.327 1.00 73.25 105 ASP A O 1
ATOM 822 N N . TYR A 1 106 ? 13.363 3.194 -27.992 1.00 81.81 106 TYR A N 1
ATOM 823 C CA . TYR A 1 106 ? 13.412 2.266 -26.853 1.00 81.81 106 TYR A CA 1
ATOM 824 C C . TYR A 1 106 ? 13.268 3.005 -25.519 1.00 81.81 106 TYR A C 1
ATOM 826 O O . TYR A 1 106 ? 13.806 4.093 -25.333 1.00 81.81 106 TYR A O 1
ATOM 834 N N . PHE A 1 107 ? 12.586 2.376 -24.559 1.00 85.25 107 PHE A N 1
ATOM 835 C CA . PHE A 1 107 ? 12.283 2.977 -23.262 1.00 85.25 107 PHE A CA 1
ATOM 836 C C . PHE A 1 107 ? 12.277 1.930 -22.140 1.00 85.25 107 PHE A C 1
ATOM 838 O O . PHE A 1 107 ? 11.782 0.815 -22.326 1.00 85.25 107 PHE A O 1
ATOM 845 N N . ILE A 1 108 ? 12.808 2.279 -20.961 1.00 85.31 108 ILE A N 1
ATOM 846 C CA . ILE A 1 108 ? 12.739 1.441 -19.752 1.00 85.31 108 ILE A CA 1
ATOM 847 C C . ILE A 1 108 ? 11.692 2.028 -18.801 1.00 85.31 108 ILE A C 1
ATOM 849 O O . ILE A 1 108 ? 12.026 2.918 -18.011 1.00 85.31 108 ILE A O 1
ATOM 853 N N . PRO A 1 109 ? 10.447 1.521 -18.802 1.00 85.31 109 PRO A N 1
ATOM 854 C CA . PRO A 1 109 ? 9.432 1.999 -17.876 1.00 85.31 109 PRO A CA 1
ATOM 855 C C . PRO A 1 109 ? 9.791 1.610 -16.435 1.00 85.31 109 PRO A C 1
ATOM 857 O O . PRO A 1 109 ? 10.116 0.456 -16.139 1.00 85.31 109 PRO A O 1
ATOM 860 N N . LYS A 1 110 ? 9.718 2.585 -15.525 1.00 79.81 110 LYS A N 1
ATOM 861 C CA . LYS A 1 110 ? 9.911 2.400 -14.077 1.00 79.81 110 LYS A CA 1
ATOM 862 C C . LYS A 1 110 ? 8.589 2.430 -13.326 1.00 79.81 110 LYS A C 1
ATOM 864 O O . LYS A 1 110 ? 8.422 1.685 -12.362 1.00 79.81 110 LYS A O 1
ATOM 869 N N . LYS A 1 111 ? 7.670 3.293 -13.755 1.00 78.94 111 LYS A N 1
ATOM 870 C CA . LYS A 1 111 ? 6.338 3.457 -13.174 1.00 78.94 111 LYS A CA 1
ATOM 871 C C . LYS A 1 111 ? 5.338 3.686 -14.295 1.00 78.94 111 LYS A C 1
ATOM 873 O O . LYS A 1 111 ? 5.663 4.339 -15.278 1.00 78.94 111 LYS A O 1
ATOM 878 N N . PHE A 1 112 ? 4.138 3.164 -14.124 1.00 78.69 112 PHE A N 1
ATOM 879 C CA . PHE A 1 112 ? 2.995 3.504 -14.962 1.00 78.69 112 PHE A CA 1
ATOM 880 C C . PHE A 1 112 ? 2.112 4.454 -14.175 1.00 78.69 112 PHE A C 1
ATOM 882 O O . PHE A 1 112 ? 2.166 4.429 -12.945 1.00 78.69 112 PHE A O 1
ATOM 889 N N . PHE A 1 113 ? 1.360 5.305 -14.859 1.00 71.81 113 PHE A N 1
ATOM 890 C CA . PHE A 1 113 ? 0.332 6.109 -14.233 1.00 71.81 113 PHE A CA 1
ATOM 891 C C . PHE A 1 113 ? -0.782 6.501 -15.200 1.00 71.81 113 PHE A C 1
ATOM 893 O O . PHE A 1 113 ? -0.603 6.419 -16.405 1.00 71.81 113 PHE A O 1
ATOM 900 N N . GLN A 1 114 ? -1.949 6.873 -14.683 1.00 77.12 114 GLN A N 1
ATOM 901 C CA . GLN A 1 114 ? -3.096 7.310 -15.468 1.00 77.12 114 GLN A CA 1
ATOM 902 C C . GLN A 1 114 ? -3.246 8.819 -15.342 1.00 77.12 114 GLN A C 1
ATOM 904 O O . GLN A 1 114 ? -3.127 9.344 -14.241 1.00 77.12 114 GLN A O 1
ATOM 909 N N . VAL A 1 115 ? -3.525 9.496 -16.453 1.00 70.56 115 VAL A N 1
ATOM 910 C CA . VAL A 1 115 ? -3.775 10.937 -16.499 1.00 70.56 115 VAL A CA 1
ATOM 911 C C . VAL A 1 115 ? -5.072 11.198 -17.254 1.00 70.56 115 VAL A C 1
ATOM 913 O O . VAL A 1 115 ? -5.297 10.663 -18.339 1.00 70.56 115 VAL A O 1
ATOM 916 N N . LYS A 1 116 ? -5.922 12.066 -16.700 1.00 75.31 116 LYS A N 1
ATOM 917 C CA . LYS A 1 116 ? -7.045 12.666 -17.429 1.00 75.31 116 LYS A CA 1
ATOM 918 C C . LYS A 1 116 ? -6.664 14.070 -17.881 1.00 75.31 116 LYS A C 1
ATOM 920 O O . LYS A 1 116 ? -6.814 15.037 -17.138 1.00 75.31 116 LYS A O 1
ATOM 925 N N . LEU A 1 117 ? -6.167 14.194 -19.108 1.00 63.56 117 LEU A N 1
ATOM 926 C CA . LEU A 1 117 ? -5.890 15.500 -19.703 1.00 63.56 117 LEU A CA 1
ATOM 927 C C . LEU A 1 117 ? -7.202 16.197 -20.092 1.00 63.56 117 LEU A C 1
ATOM 929 O O . LEU A 1 117 ? -7.993 15.669 -20.868 1.00 63.56 117 LEU A O 1
ATOM 933 N N . GLY A 1 118 ? -7.426 17.399 -19.553 1.00 56.97 118 GLY A N 1
ATOM 934 C CA . GLY A 1 118 ? -8.390 18.365 -20.097 1.00 56.97 118 GLY A CA 1
ATOM 935 C C . GLY A 1 118 ? -9.841 17.887 -20.229 1.00 56.97 118 GLY A C 1
ATOM 936 O O . GLY A 1 118 ? -10.476 18.177 -21.236 1.00 56.97 118 GLY A O 1
ATOM 937 N N . GLY A 1 119 ? -10.381 17.160 -19.245 1.00 59.00 119 GLY A N 1
ATOM 938 C CA . GLY A 1 119 ? -11.792 16.740 -19.259 1.00 59.00 119 GLY A CA 1
ATOM 939 C C . GLY A 1 119 ? -12.121 15.602 -20.234 1.00 59.00 119 GLY A C 1
ATOM 940 O O . GLY A 1 119 ? -13.296 15.356 -20.500 1.00 59.00 119 GLY A O 1
ATOM 941 N N . ALA A 1 120 ? -11.110 14.900 -20.757 1.00 62.59 120 ALA A N 1
ATOM 942 C CA . ALA A 1 120 ? -11.306 13.703 -21.566 1.00 62.59 120 ALA A CA 1
ATOM 943 C C . ALA A 1 120 ? -12.118 12.624 -20.816 1.00 62.59 120 ALA A C 1
ATOM 945 O O . ALA A 1 120 ? -11.957 12.419 -19.609 1.00 62.59 120 ALA A O 1
ATOM 946 N N . SER A 1 121 ? -12.987 11.920 -21.554 1.00 63.56 121 SER A N 1
ATOM 947 C CA . SER A 1 121 ? -13.859 10.867 -21.008 1.00 63.56 121 SER A CA 1
ATOM 948 C C . SER A 1 121 ? -13.078 9.639 -20.527 1.00 63.56 121 SER A C 1
ATOM 950 O O . SER A 1 121 ? -13.522 8.948 -19.610 1.00 63.56 121 SER A O 1
ATOM 952 N N . GLU A 1 122 ? -11.917 9.370 -21.125 1.00 69.56 122 GLU A N 1
ATOM 953 C CA . GLU A 1 122 ? -11.073 8.212 -20.827 1.00 69.56 122 GLU A CA 1
ATOM 954 C C . GLU A 1 122 ? -9.715 8.657 -20.276 1.00 69.56 122 GLU A C 1
ATOM 956 O O . GLU A 1 122 ? -9.168 9.684 -20.679 1.00 69.56 122 GLU A O 1
ATOM 961 N N . ALA A 1 123 ? -9.189 7.894 -19.316 1.00 76.25 123 ALA A N 1
ATOM 962 C CA . ALA A 1 123 ? -7.872 8.138 -18.743 1.00 76.25 123 ALA A CA 1
ATOM 963 C C . ALA A 1 123 ? -6.788 7.540 -19.649 1.00 76.25 123 ALA A C 1
ATOM 965 O O . ALA A 1 123 ? -6.854 6.362 -20.002 1.00 76.25 123 ALA A O 1
ATOM 966 N N . GLU A 1 124 ? -5.772 8.330 -19.988 1.00 80.31 124 GLU A N 1
ATOM 967 C CA . GLU A 1 124 ? -4.609 7.855 -20.734 1.00 80.31 124 GLU A CA 1
ATOM 968 C C . GLU A 1 124 ? -3.591 7.243 -19.768 1.00 80.31 124 GLU A C 1
ATOM 970 O O . GLU A 1 124 ? -3.299 7.814 -18.718 1.00 80.31 124 GLU A O 1
ATOM 975 N N . VAL A 1 125 ? -3.038 6.075 -20.109 1.00 82.06 125 VAL A N 1
ATOM 976 C CA . VAL A 1 125 ? -1.954 5.466 -19.329 1.00 82.06 125 VAL A CA 1
ATOM 977 C C . VAL A 1 125 ? -0.616 5.966 -19.867 1.00 82.06 125 VAL A C 1
ATOM 979 O O . VAL A 1 125 ? -0.261 5.716 -21.019 1.00 82.06 125 VAL A O 1
ATOM 982 N N . LEU A 1 126 ? 0.148 6.631 -19.012 1.00 83.25 126 LEU A N 1
ATOM 983 C CA . LEU A 1 126 ? 1.511 7.086 -19.241 1.00 83.25 126 LEU A CA 1
ATOM 984 C C . LEU A 1 126 ? 2.511 6.204 -18.474 1.00 83.25 126 LEU A C 1
ATOM 986 O O . LEU A 1 126 ? 2.166 5.475 -17.541 1.00 83.25 126 LEU A O 1
ATOM 990 N N . ALA A 1 127 ? 3.776 6.261 -18.867 1.00 84.19 127 ALA A N 1
ATOM 991 C CA . ALA A 1 127 ? 4.885 5.598 -18.205 1.00 84.19 127 ALA A CA 1
ATOM 992 C C . ALA A 1 127 ? 6.001 6.604 -17.912 1.00 84.19 127 ALA A C 1
ATOM 994 O O . ALA A 1 127 ? 6.455 7.307 -18.808 1.00 84.19 127 ALA A O 1
ATOM 995 N N . LEU A 1 128 ? 6.468 6.633 -16.663 1.00 85.00 1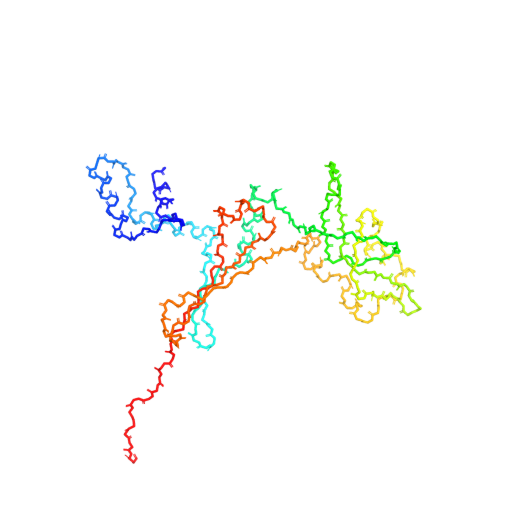28 LEU A N 1
ATOM 996 C CA . LEU A 1 128 ? 7.681 7.330 -16.242 1.00 85.00 128 LEU A CA 1
ATOM 997 C C . LEU A 1 128 ? 8.849 6.344 -16.287 1.00 85.00 128 LEU A C 1
ATOM 999 O O . LEU A 1 128 ? 8.770 5.249 -15.715 1.00 85.00 128 LEU A O 1
ATOM 1003 N N . GLY A 1 129 ? 9.949 6.715 -16.925 1.00 85.56 129 GLY A N 1
ATOM 1004 C CA . GLY A 1 129 ? 11.060 5.798 -17.144 1.00 85.56 129 GLY A CA 1
ATOM 1005 C C . GLY A 1 129 ? 12.242 6.434 -17.853 1.00 85.56 129 GLY A C 1
ATOM 1006 O O . GLY A 1 129 ? 12.275 7.644 -18.050 1.00 85.56 129 GLY A O 1
ATOM 1007 N N . HIS A 1 130 ? 13.220 5.604 -18.203 1.00 85.25 130 HIS A N 1
ATOM 1008 C CA . HIS A 1 130 ? 14.445 6.069 -18.842 1.00 85.25 130 HIS A CA 1
ATOM 1009 C C . HIS A 1 130 ? 14.377 5.940 -20.354 1.00 85.25 130 HIS A C 1
ATOM 1011 O O . HIS A 1 130 ? 13.983 4.903 -20.898 1.00 85.25 130 HIS A O 1
ATOM 1017 N N . SER A 1 131 ? 14.849 7.000 -20.988 1.00 85.56 131 SER A N 1
ATOM 1018 C CA . SER A 1 131 ? 15.164 7.081 -22.404 1.00 85.56 131 SER A CA 1
ATOM 1019 C C . SER A 1 131 ? 16.375 6.178 -22.714 1.00 85.56 131 SER A C 1
ATOM 1021 O O . SER A 1 131 ? 17.251 5.980 -21.861 1.00 85.56 131 SER A O 1
ATOM 1023 N N . ILE A 1 132 ? 16.407 5.552 -23.894 1.00 84.69 132 ILE A N 1
ATOM 1024 C CA . ILE A 1 132 ? 17.523 4.691 -24.307 1.00 84.69 132 ILE A CA 1
ATOM 1025 C C . ILE A 1 132 ? 18.065 5.163 -25.651 1.00 84.69 132 ILE A C 1
ATOM 1027 O O . ILE A 1 132 ? 17.375 5.153 -26.668 1.00 84.69 132 ILE A O 1
ATOM 1031 N N . SER A 1 133 ? 19.362 5.454 -25.669 1.00 83.75 133 SER A N 1
ATOM 1032 C CA . SER A 1 133 ? 20.115 5.753 -26.885 1.00 83.75 133 SER A CA 1
ATOM 1033 C C . SER A 1 133 ? 20.927 4.541 -27.339 1.00 83.75 133 SER A C 1
ATOM 1035 O O . SER A 1 133 ? 21.634 3.910 -26.547 1.00 83.75 133 SER A O 1
ATOM 1037 N N . LYS A 1 134 ? 20.864 4.212 -28.632 1.00 80.56 134 LYS A N 1
ATOM 1038 C CA . LYS A 1 134 ? 21.700 3.161 -29.225 1.00 80.56 134 LYS A CA 1
ATOM 1039 C C . LYS A 1 134 ? 23.085 3.729 -29.534 1.00 80.56 134 LYS A C 1
ATOM 1041 O O . LYS A 1 134 ? 23.209 4.692 -30.280 1.00 80.56 134 LYS A O 1
ATOM 1046 N N . THR A 1 135 ? 24.120 3.113 -28.978 1.00 79.12 135 THR A N 1
ATOM 1047 C CA . THR A 1 135 ? 25.527 3.486 -29.189 1.00 79.12 135 THR A CA 1
ATOM 1048 C C . THR A 1 135 ? 26.288 2.349 -29.872 1.00 79.12 135 THR A C 1
ATOM 1050 O O . THR A 1 135 ? 25.785 1.228 -29.995 1.00 79.12 135 THR A O 1
ATOM 1053 N N . GLU A 1 136 ? 27.527 2.603 -30.299 1.00 74.56 136 GLU A N 1
ATOM 1054 C CA . GLU A 1 136 ? 28.392 1.576 -30.896 1.00 74.56 136 GLU A CA 1
ATOM 1055 C C . GLU A 1 136 ? 28.685 0.407 -29.945 1.00 74.56 136 GLU A C 1
ATOM 1057 O O . GLU A 1 136 ? 28.864 -0.725 -30.403 1.00 74.56 136 GLU A O 1
ATOM 1062 N N . VAL A 1 137 ? 28.682 0.670 -28.635 1.00 74.56 137 VAL A N 1
ATOM 1063 C CA . VAL A 1 137 ? 29.024 -0.287 -27.570 1.00 74.56 137 VAL A CA 1
ATOM 1064 C C . VAL A 1 137 ? 27.783 -0.990 -26.994 1.00 74.56 137 VAL A C 1
ATOM 1066 O O . VAL A 1 137 ? 27.920 -1.909 -26.195 1.00 74.56 137 VAL A O 1
ATOM 1069 N N . GLY A 1 138 ? 26.571 -0.594 -27.403 1.00 80.38 138 GLY A N 1
ATOM 1070 C CA . GLY A 1 138 ? 25.309 -1.160 -26.912 1.00 80.38 138 GLY A CA 1
ATOM 1071 C C . GLY A 1 138 ? 24.258 -0.101 -26.577 1.00 80.38 138 GLY A C 1
ATOM 1072 O O . GLY A 1 138 ? 24.296 1.023 -27.081 1.00 80.38 138 GLY A O 1
ATOM 1073 N N . TYR A 1 139 ? 23.297 -0.459 -25.730 1.00 82.94 139 TYR A N 1
ATOM 1074 C CA . TYR A 1 139 ? 22.230 0.444 -25.296 1.00 82.94 139 TYR A CA 1
ATOM 1075 C C . TYR A 1 139 ? 22.664 1.279 -24.086 1.00 82.94 139 TYR A C 1
ATOM 1077 O O . TYR A 1 139 ? 22.946 0.725 -23.019 1.00 82.94 139 TYR A O 1
ATOM 1085 N N . SER A 1 140 ? 22.689 2.604 -24.247 1.00 83.81 140 SER A N 1
ATOM 1086 C CA . SER A 1 140 ? 22.967 3.564 -23.177 1.00 83.81 140 SER A CA 1
ATOM 1087 C C . SER A 1 140 ? 21.664 4.089 -22.585 1.00 83.81 140 SER A C 1
ATOM 1089 O O . SER A 1 140 ? 20.778 4.521 -23.320 1.00 83.81 140 SER A O 1
ATOM 1091 N N . VAL A 1 141 ? 21.560 4.047 -21.259 1.00 86.19 141 VAL A N 1
ATOM 1092 C CA . VAL A 1 141 ? 20.383 4.503 -20.514 1.00 86.19 141 VAL A CA 1
ATOM 1093 C C . VAL A 1 141 ? 20.617 5.936 -20.061 1.00 86.19 141 VAL A C 1
ATOM 1095 O O . VAL A 1 141 ? 21.615 6.214 -19.397 1.00 86.19 141 VAL A O 1
ATOM 1098 N N . ASP A 1 142 ? 19.702 6.822 -20.424 1.00 84.06 142 ASP A N 1
ATOM 1099 C CA . ASP A 1 142 ? 19.694 8.204 -19.961 1.00 84.06 142 ASP A CA 1
ATOM 1100 C C . ASP A 1 142 ? 19.333 8.254 -18.466 1.00 84.06 142 ASP A C 1
ATOM 1102 O O . ASP A 1 142 ? 18.343 7.630 -18.068 1.00 84.06 142 ASP A O 1
ATOM 1106 N N . PRO A 1 143 ? 20.121 8.928 -17.608 1.00 83.19 143 PRO A N 1
ATOM 1107 C CA . PRO A 1 143 ? 19.807 9.033 -16.186 1.00 83.19 143 PRO A CA 1
ATOM 1108 C C . PRO A 1 143 ? 18.519 9.818 -15.902 1.00 83.19 143 PRO A C 1
ATOM 1110 O O . PRO A 1 143 ? 17.911 9.589 -14.852 1.00 83.19 143 PRO A O 1
ATOM 1113 N N . GLU A 1 144 ? 18.090 10.709 -16.797 1.00 81.88 144 GLU A N 1
ATOM 1114 C CA . GLU A 1 144 ? 16.862 11.479 -16.615 1.00 81.88 144 GLU A CA 1
ATOM 1115 C C . GLU A 1 144 ? 15.607 10.628 -16.848 1.00 81.88 144 GLU A C 1
ATOM 1117 O O . GLU A 1 144 ? 15.601 9.628 -17.576 1.00 81.88 144 GLU A O 1
ATOM 1122 N N . LEU A 1 145 ? 14.529 11.010 -16.159 1.00 81.62 145 LEU A N 1
ATOM 1123 C CA . LEU A 1 145 ? 13.240 10.340 -16.248 1.00 81.62 145 LEU A CA 1
ATOM 1124 C C . LEU A 1 145 ? 12.294 11.142 -17.129 1.00 81.62 145 LEU A C 1
ATOM 1126 O O . LEU A 1 145 ? 12.062 12.325 -16.894 1.00 81.62 145 LEU A O 1
ATOM 1130 N N . PHE A 1 146 ? 11.683 10.449 -18.080 1.00 81.31 146 PHE A N 1
ATOM 1131 C CA . PHE A 1 146 ? 10.733 11.014 -19.026 1.00 81.31 146 PHE A CA 1
ATOM 1132 C C . PHE A 1 146 ? 9.382 10.334 -18.893 1.00 81.31 146 PHE A C 1
ATOM 1134 O O . PHE A 1 146 ? 9.291 9.169 -18.495 1.00 81.31 146 PHE A O 1
ATOM 1141 N N . ILE A 1 147 ? 8.341 11.078 -19.248 1.00 82.25 147 ILE A N 1
ATOM 1142 C CA . ILE A 1 147 ? 6.967 10.599 -19.313 1.00 82.25 147 ILE A CA 1
ATOM 1143 C C . ILE A 1 147 ? 6.638 10.326 -20.777 1.00 82.25 147 ILE A C 1
ATOM 1145 O O . ILE A 1 147 ? 6.873 11.168 -21.639 1.00 82.25 147 ILE A O 1
ATOM 1149 N N . VAL A 1 148 ? 6.110 9.138 -21.059 1.00 80.62 148 VAL A N 1
ATOM 1150 C CA . VAL A 1 148 ? 5.685 8.739 -22.406 1.00 80.62 148 VAL A CA 1
ATOM 1151 C C . VAL A 1 148 ? 4.341 8.014 -22.350 1.00 80.62 148 VAL A C 1
ATOM 1153 O O . VAL A 1 148 ? 4.109 7.248 -21.413 1.00 80.62 148 VAL A O 1
ATOM 1156 N N . PRO A 1 149 ? 3.445 8.201 -23.330 1.00 84.38 149 PRO A N 1
ATOM 1157 C CA . PRO A 1 149 ? 2.222 7.414 -23.401 1.00 84.38 149 PRO A CA 1
ATOM 1158 C C . PRO A 1 149 ? 2.508 5.932 -23.616 1.00 84.38 149 PRO A C 1
ATOM 1160 O O . PRO A 1 149 ? 3.306 5.571 -24.480 1.00 84.38 149 PRO A O 1
ATOM 1163 N N . VAL A 1 150 ? 1.822 5.049 -22.886 1.00 83.31 150 VAL A N 1
ATOM 1164 C CA . VAL A 1 150 ? 1.962 3.590 -23.064 1.00 83.31 150 VAL A CA 1
ATOM 1165 C C . VAL A 1 150 ? 1.499 3.150 -24.452 1.00 83.31 150 VAL A C 1
ATOM 1167 O O . VAL A 1 150 ? 1.995 2.158 -24.976 1.00 83.31 150 VAL A O 1
ATOM 1170 N N . SER A 1 151 ? 0.609 3.917 -25.085 1.00 83.44 151 SER A N 1
ATOM 1171 C CA . SER A 1 151 ? 0.194 3.724 -26.479 1.00 83.44 151 SER A CA 1
ATOM 1172 C C . SER A 1 151 ? 1.359 3.775 -27.478 1.00 83.44 151 SER A C 1
ATOM 1174 O O . SER A 1 151 ? 1.247 3.212 -28.563 1.00 83.44 151 SER A O 1
ATOM 1176 N N . THR A 1 152 ? 2.495 4.381 -27.113 1.00 83.25 152 THR A N 1
ATOM 1177 C CA . THR A 1 152 ? 3.716 4.383 -27.938 1.00 83.25 152 THR A CA 1
ATOM 1178 C C . THR A 1 152 ? 4.481 3.055 -27.898 1.00 83.25 152 THR A C 1
ATOM 1180 O O . THR A 1 152 ? 5.358 2.819 -28.729 1.00 83.25 152 THR A O 1
ATOM 1183 N N . PHE A 1 153 ? 4.174 2.158 -26.955 1.00 83.75 153 PHE A N 1
ATOM 1184 C CA . PHE A 1 153 ? 4.908 0.906 -26.787 1.00 83.75 153 PHE A CA 1
ATOM 1185 C C . PHE A 1 153 ? 4.404 -0.169 -27.750 1.00 83.75 153 PHE A C 1
ATOM 1187 O O . PHE A 1 153 ? 3.312 -0.706 -27.590 1.00 83.75 153 PHE A O 1
ATOM 1194 N N . ALA A 1 154 ? 5.244 -0.543 -28.718 1.00 80.56 154 ALA A N 1
ATOM 1195 C CA . ALA A 1 154 ? 4.905 -1.564 -29.712 1.00 80.56 154 ALA A CA 1
ATOM 1196 C C . ALA A 1 154 ? 5.347 -2.988 -29.329 1.00 80.56 154 ALA A C 1
ATOM 1198 O O . ALA A 1 154 ? 4.689 -3.962 -29.689 1.00 80.56 154 ALA A O 1
ATOM 1199 N N . ARG A 1 155 ? 6.488 -3.135 -28.642 1.00 79.44 155 ARG A N 1
ATOM 1200 C CA . ARG A 1 155 ? 7.128 -4.436 -28.375 1.00 79.44 155 ARG A CA 1
ATOM 1201 C C . ARG A 1 155 ? 7.629 -4.517 -26.942 1.00 79.44 155 ARG A C 1
ATOM 1203 O O . ARG A 1 155 ? 8.162 -3.549 -26.403 1.00 79.44 155 ARG A O 1
ATOM 1210 N N . THR A 1 156 ? 7.484 -5.684 -26.321 1.00 82.19 156 THR A N 1
ATOM 1211 C CA . THR A 1 156 ? 8.003 -5.924 -24.972 1.00 82.19 156 THR A CA 1
ATOM 1212 C C . THR A 1 156 ? 9.491 -6.271 -25.008 1.00 82.19 156 THR A C 1
ATOM 1214 O O . THR A 1 156 ? 10.039 -6.667 -26.035 1.00 82.19 156 THR A O 1
ATOM 1217 N N . TYR A 1 157 ? 10.152 -6.220 -23.847 1.00 79.50 157 TYR A N 1
ATOM 1218 C CA . TYR A 1 157 ? 11.536 -6.689 -23.711 1.00 79.50 157 TYR A CA 1
ATOM 1219 C C . TYR A 1 157 ? 11.733 -8.129 -24.218 1.00 79.50 157 TYR A C 1
ATOM 1221 O O . TYR A 1 157 ? 12.780 -8.438 -24.780 1.00 79.50 157 TYR A O 1
ATOM 1229 N N . LYS A 1 158 ? 10.740 -9.015 -24.039 1.00 80.00 158 LYS A N 1
ATOM 1230 C CA . LYS A 1 158 ? 10.828 -10.403 -24.520 1.00 80.00 158 LYS A CA 1
ATOM 1231 C C . LYS A 1 158 ? 10.850 -10.462 -26.047 1.00 80.00 158 LYS A C 1
ATOM 1233 O O . LYS A 1 158 ? 11.668 -11.194 -26.595 1.00 80.00 158 LYS A O 1
ATOM 1238 N N . ASP A 1 159 ? 10.012 -9.660 -26.699 1.00 81.56 159 ASP A N 1
ATOM 1239 C CA . ASP A 1 159 ? 9.910 -9.603 -28.162 1.00 81.56 159 ASP A CA 1
ATOM 1240 C C . ASP A 1 159 ? 11.192 -9.030 -28.776 1.00 81.56 159 ASP A C 1
ATOM 1242 O O . ASP A 1 159 ? 11.714 -9.562 -29.752 1.00 81.56 159 ASP A O 1
ATOM 1246 N N . ILE A 1 160 ? 11.750 -7.990 -28.148 1.00 79.12 160 ILE A N 1
ATOM 1247 C CA . ILE A 1 160 ? 13.017 -7.373 -28.564 1.00 79.12 160 ILE A CA 1
ATOM 1248 C C . ILE A 1 160 ? 14.185 -8.346 -28.353 1.00 79.12 160 ILE A C 1
ATOM 1250 O O . ILE A 1 160 ? 15.013 -8.518 -29.242 1.00 79.12 160 ILE A O 1
ATOM 1254 N N . LYS A 1 161 ? 14.247 -9.031 -27.202 1.00 79.56 161 LYS A N 1
ATOM 1255 C CA . LYS A 1 161 ? 15.307 -10.010 -26.904 1.00 79.56 161 LYS A CA 1
ATOM 1256 C C . LYS A 1 161 ? 15.264 -11.224 -27.839 1.00 79.56 161 LYS A C 1
ATOM 1258 O O . LYS A 1 161 ? 16.315 -11.778 -28.149 1.00 79.56 161 LYS A O 1
ATOM 1263 N N . ALA A 1 162 ? 14.075 -11.649 -28.269 1.00 81.50 162 ALA A N 1
ATOM 1264 C CA . ALA A 1 162 ? 13.920 -12.745 -29.224 1.00 81.50 162 ALA A CA 1
ATOM 1265 C C . ALA A 1 162 ? 14.503 -12.402 -30.609 1.00 81.50 162 ALA A C 1
ATOM 1267 O O . ALA A 1 162 ? 14.908 -13.303 -31.344 1.00 81.50 162 ALA A O 1
ATOM 1268 N N . ASN A 1 163 ? 14.609 -11.113 -30.947 1.00 78.50 163 ASN A N 1
ATOM 1269 C CA . ASN A 1 163 ? 15.279 -10.646 -32.152 1.00 78.50 163 ASN A CA 1
ATOM 1270 C C . ASN A 1 163 ? 16.798 -10.522 -31.922 1.00 78.50 163 ASN A C 1
ATOM 1272 O O . ASN A 1 163 ? 17.319 -9.477 -31.527 1.00 78.50 163 ASN A O 1
ATOM 1276 N N . GLY A 1 164 ? 17.528 -11.616 -32.160 1.00 65.88 164 GLY A N 1
ATOM 1277 C CA . GLY A 1 164 ? 18.956 -11.727 -31.829 1.00 65.88 164 GLY A CA 1
ATOM 1278 C C . GLY A 1 164 ? 19.880 -10.697 -32.499 1.00 65.88 164 GLY A C 1
ATOM 1279 O O . GLY A 1 164 ? 20.940 -10.394 -31.955 1.00 65.88 164 GLY A O 1
ATOM 1280 N N . SER A 1 165 ? 19.488 -10.117 -33.638 1.00 71.25 165 SER A N 1
ATOM 1281 C CA . SER A 1 165 ? 20.261 -9.059 -34.309 1.00 71.25 165 SER A CA 1
ATOM 1282 C C . SER A 1 165 ? 20.139 -7.706 -33.595 1.00 71.25 165 SER A C 1
ATOM 1284 O O . SER A 1 165 ? 21.114 -6.955 -33.510 1.00 71.25 165 SER A O 1
ATOM 1286 N N . GLU A 1 166 ? 18.965 -7.430 -33.023 1.00 71.69 166 GLU A N 1
ATOM 1287 C CA . GLU A 1 166 ? 18.607 -6.185 -32.341 1.00 71.69 166 GLU A CA 1
ATOM 1288 C C . GLU A 1 166 ? 19.272 -6.103 -30.960 1.00 71.69 166 GLU A C 1
ATOM 1290 O O . GLU A 1 166 ? 19.846 -5.075 -30.611 1.00 71.69 166 GLU A O 1
ATOM 1295 N N . PHE A 1 167 ? 19.312 -7.216 -30.220 1.00 67.88 167 PHE A N 1
ATOM 1296 C CA . PHE A 1 167 ? 19.830 -7.264 -28.845 1.00 67.88 167 PHE A CA 1
ATOM 1297 C C . PHE A 1 167 ? 21.309 -7.692 -28.716 1.00 67.88 167 PHE A C 1
ATOM 1299 O O . PHE A 1 167 ? 21.822 -7.842 -27.607 1.00 67.88 167 PHE A O 1
ATOM 1306 N N . SER A 1 168 ? 22.015 -7.879 -29.836 1.00 65.00 168 SER A N 1
ATOM 1307 C CA . SER A 1 168 ? 23.357 -8.491 -29.904 1.00 65.00 168 SER A CA 1
ATOM 1308 C C . SER A 1 168 ? 24.444 -7.822 -29.046 1.00 65.00 168 SER A C 1
ATOM 1310 O O . SER A 1 168 ? 25.364 -8.502 -28.598 1.00 65.00 168 SER A O 1
ATOM 1312 N N . LYS A 1 169 ? 24.343 -6.511 -28.787 1.00 67.81 169 LYS A N 1
ATOM 1313 C CA . LYS A 1 169 ? 25.334 -5.744 -28.004 1.00 67.81 169 LYS A CA 1
ATOM 1314 C C . LYS A 1 169 ? 24.937 -5.488 -26.541 1.00 67.81 169 LYS A C 1
ATOM 1316 O O . LYS A 1 169 ? 25.759 -4.995 -25.779 1.00 67.81 169 LYS A O 1
ATOM 1321 N N . GLY A 1 170 ? 23.715 -5.848 -26.132 1.00 74.00 170 GLY A N 1
ATOM 1322 C CA . GLY A 1 170 ? 23.241 -5.700 -24.749 1.00 74.00 170 GLY A CA 1
ATOM 1323 C C . GLY A 1 170 ? 23.215 -4.258 -24.208 1.00 74.00 170 GLY A C 1
ATOM 1324 O O . GLY A 1 170 ? 23.372 -3.283 -24.944 1.00 74.00 170 GLY A O 1
ATOM 1325 N N . PHE A 1 171 ? 22.964 -4.120 -22.903 1.00 75.50 171 PHE A N 1
ATOM 1326 C CA . PHE A 1 171 ? 23.000 -2.837 -22.185 1.00 75.50 171 PHE A CA 1
ATOM 1327 C C . PHE A 1 171 ? 24.408 -2.521 -21.677 1.00 75.50 171 PHE A C 1
ATOM 1329 O O . PHE A 1 171 ? 25.197 -3.431 -21.421 1.00 75.50 171 PHE A O 1
ATOM 1336 N N . THR A 1 172 ? 24.700 -1.237 -21.453 1.00 75.44 172 THR A N 1
ATOM 1337 C CA . THR A 1 172 ? 25.915 -0.827 -20.732 1.00 75.44 172 THR A CA 1
ATOM 1338 C C . THR A 1 172 ? 25.989 -1.480 -19.345 1.00 75.44 172 THR A C 1
ATOM 1340 O O . THR A 1 172 ? 24.965 -1.801 -18.731 1.00 75.44 172 THR A O 1
ATOM 1343 N N . ALA A 1 173 ? 27.211 -1.679 -18.834 1.00 65.88 173 ALA A N 1
ATOM 1344 C CA . ALA A 1 173 ? 27.491 -2.499 -17.647 1.00 65.88 173 ALA A CA 1
ATOM 1345 C C . ALA A 1 173 ? 26.618 -2.173 -16.417 1.00 65.88 173 ALA A C 1
ATOM 1347 O O . ALA A 1 173 ? 26.221 -3.085 -15.696 1.00 65.88 173 ALA A O 1
ATOM 1348 N N . ALA A 1 174 ? 26.253 -0.902 -16.212 1.00 72.00 174 ALA A N 1
ATOM 1349 C CA . ALA A 1 174 ? 25.401 -0.475 -15.099 1.00 72.00 174 ALA A CA 1
ATOM 1350 C C . ALA A 1 174 ? 23.993 -1.106 -15.120 1.00 72.00 174 ALA A C 1
ATOM 1352 O O . ALA A 1 174 ? 23.439 -1.414 -14.068 1.00 72.00 174 ALA A O 1
ATOM 1353 N N . HIS A 1 175 ? 23.417 -1.318 -16.307 1.00 73.88 175 HIS A N 1
ATOM 1354 C CA . HIS A 1 175 ? 22.061 -1.853 -16.476 1.00 73.88 175 HIS A CA 1
ATOM 1355 C C . HIS A 1 175 ? 22.033 -3.283 -17.025 1.00 73.88 175 HIS A C 1
ATOM 1357 O O . HIS A 1 175 ? 20.987 -3.929 -16.977 1.00 73.88 175 HIS A O 1
ATOM 1363 N N . ALA A 1 176 ? 23.173 -3.810 -17.480 1.00 74.31 176 ALA A N 1
ATOM 1364 C CA . ALA A 1 176 ? 23.301 -5.185 -17.956 1.00 74.31 176 ALA A CA 1
ATOM 1365 C C . ALA A 1 176 ? 22.837 -6.220 -16.913 1.00 74.31 176 ALA A C 1
ATOM 1367 O O . ALA A 1 176 ? 22.148 -7.172 -17.267 1.00 74.31 176 ALA A O 1
ATOM 1368 N N . GLY A 1 177 ? 23.145 -6.003 -15.628 1.00 76.75 177 GLY A N 1
ATOM 1369 C CA . GLY A 1 177 ? 22.722 -6.883 -14.527 1.00 76.75 177 GLY A CA 1
ATOM 1370 C C . GLY A 1 177 ? 21.296 -6.649 -14.010 1.00 76.75 177 GLY A C 1
ATOM 1371 O O . GLY A 1 177 ? 20.828 -7.396 -13.157 1.00 76.75 177 GLY A O 1
ATOM 1372 N N . LEU A 1 178 ? 20.602 -5.615 -14.495 1.00 78.25 178 LEU A N 1
ATOM 1373 C CA . LEU A 1 178 ? 19.265 -5.217 -14.030 1.00 78.25 178 LEU A CA 1
ATOM 1374 C C . LEU A 1 178 ? 18.161 -5.529 -15.053 1.00 78.25 178 LEU A C 1
ATOM 1376 O O . LEU A 1 178 ? 17.003 -5.165 -14.836 1.00 78.25 178 LEU A O 1
ATOM 1380 N N . MET A 1 179 ? 18.519 -6.167 -16.171 1.00 77.56 179 MET A N 1
ATOM 1381 C CA . MET A 1 179 ? 17.622 -6.463 -17.286 1.00 77.56 179 MET A CA 1
ATOM 1382 C C . MET A 1 179 ? 17.539 -7.982 -17.535 1.00 77.56 179 MET A C 1
ATOM 1384 O O . MET A 1 179 ? 18.568 -8.612 -17.773 1.00 77.56 179 MET A O 1
ATOM 1388 N N . PRO A 1 180 ? 16.334 -8.586 -17.552 1.00 78.00 180 PRO A N 1
ATOM 1389 C CA . PRO A 1 180 ? 15.036 -7.963 -17.279 1.00 78.00 180 PRO A CA 1
ATOM 1390 C C . PRO A 1 180 ? 14.902 -7.516 -15.816 1.00 78.00 180 PRO A C 1
ATOM 1392 O O . PRO A 1 180 ? 15.615 -8.007 -14.948 1.00 78.00 180 PRO A O 1
ATOM 1395 N N . ASN A 1 181 ? 13.956 -6.606 -15.551 1.00 78.19 181 ASN A N 1
ATOM 1396 C CA . ASN A 1 181 ? 13.676 -6.104 -14.203 1.00 78.19 181 ASN A CA 1
ATOM 1397 C C . ASN A 1 181 ? 13.568 -7.276 -13.196 1.00 78.19 181 ASN A C 1
ATOM 1399 O O . ASN A 1 181 ? 12.673 -8.111 -13.371 1.00 78.19 181 ASN A O 1
ATOM 1403 N N . PRO A 1 182 ? 14.397 -7.324 -12.131 1.00 81.56 182 PRO A N 1
ATOM 1404 C CA . PRO A 1 182 ? 14.399 -8.423 -11.159 1.00 81.56 182 PRO A CA 1
ATOM 1405 C C . PRO A 1 182 ? 13.035 -8.675 -10.503 1.00 81.56 182 PRO A C 1
ATOM 1407 O O . PRO A 1 182 ? 12.679 -9.805 -10.168 1.00 81.56 182 PRO A O 1
ATOM 1410 N N . LEU A 1 183 ? 12.214 -7.627 -10.363 1.00 79.38 183 LEU A N 1
ATOM 1411 C CA . LEU A 1 183 ? 10.863 -7.750 -9.816 1.00 79.38 183 LEU A CA 1
ATOM 1412 C C . LEU A 1 183 ? 9.937 -8.570 -10.717 1.00 79.38 183 LEU A C 1
ATOM 1414 O O . LEU A 1 183 ? 8.971 -9.139 -10.217 1.00 79.38 183 LEU A O 1
ATOM 1418 N N . ARG A 1 184 ? 10.222 -8.665 -12.021 1.00 77.56 184 ARG A N 1
ATOM 1419 C CA . ARG A 1 184 ? 9.409 -9.436 -12.969 1.00 77.56 184 ARG A CA 1
ATOM 1420 C C . ARG A 1 184 ? 9.565 -10.940 -12.775 1.00 77.56 184 ARG A C 1
ATOM 1422 O O . ARG A 1 184 ? 8.590 -11.671 -12.937 1.00 77.56 184 ARG A O 1
ATOM 1429 N N . GLU A 1 185 ? 10.772 -11.385 -12.436 1.00 80.88 185 GLU A N 1
ATOM 1430 C CA . GLU A 1 185 ? 11.030 -12.773 -12.056 1.00 80.88 185 GLU A CA 1
ATOM 1431 C C . GLU A 1 185 ? 10.380 -13.070 -10.704 1.00 80.88 185 GLU A C 1
ATOM 1433 O O . GLU A 1 185 ? 9.574 -13.993 -10.595 1.00 80.88 185 GLU A O 1
ATOM 1438 N N . LYS A 1 186 ? 10.612 -12.204 -9.707 1.00 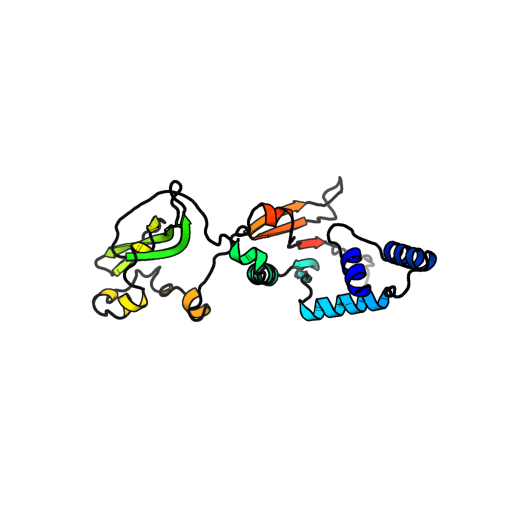83.44 186 LYS A N 1
ATOM 1439 C CA . LYS A 1 186 ? 10.019 -12.341 -8.369 1.00 83.44 186 LYS A CA 1
ATOM 1440 C C . LYS A 1 186 ? 8.486 -12.356 -8.385 1.00 83.44 186 LYS A C 1
ATOM 1442 O O . LYS A 1 186 ? 7.875 -13.062 -7.587 1.00 83.44 186 LYS A O 1
ATOM 1447 N N . SER A 1 187 ? 7.849 -11.588 -9.272 1.00 83.44 187 SER A N 1
ATOM 1448 C CA . SER A 1 187 ? 6.387 -11.542 -9.377 1.00 83.44 187 SER A CA 1
ATOM 1449 C C . SER A 1 187 ? 5.784 -12.743 -10.112 1.00 83.44 187 SER A C 1
ATOM 1451 O O . SER A 1 187 ? 4.559 -12.884 -10.132 1.00 83.44 187 SER A O 1
ATOM 1453 N N . GLY A 1 188 ? 6.602 -13.601 -10.736 1.00 81.19 188 GLY A N 1
ATOM 1454 C CA . GLY A 1 188 ? 6.117 -14.703 -11.569 1.00 81.19 188 GLY A CA 1
ATOM 1455 C C . GLY A 1 188 ? 5.303 -14.211 -12.768 1.00 81.19 188 GLY A C 1
ATOM 1456 O O . GLY A 1 188 ? 4.334 -14.847 -13.170 1.00 81.19 188 GLY A O 1
ATOM 1457 N N . GLY A 1 189 ? 5.635 -13.031 -13.299 1.00 74.56 189 GLY A N 1
ATOM 1458 C CA . GLY A 1 189 ? 4.901 -12.410 -14.400 1.00 74.56 189 GLY A CA 1
ATOM 1459 C C . GLY A 1 189 ? 3.646 -11.629 -14.001 1.00 74.56 189 GLY A C 1
ATOM 1460 O O . GLY A 1 189 ? 3.059 -10.997 -14.879 1.00 74.56 189 GLY A O 1
ATOM 1461 N N . ARG A 1 190 ? 3.267 -11.611 -12.715 1.00 77.88 190 ARG A N 1
ATOM 1462 C CA . ARG A 1 190 ? 2.165 -10.781 -12.201 1.00 77.88 190 ARG A CA 1
ATOM 1463 C C . ARG A 1 190 ? 2.520 -9.294 -12.239 1.00 77.88 190 ARG A C 1
ATOM 1465 O O . ARG A 1 190 ? 3.700 -8.926 -12.207 1.00 77.88 190 ARG A O 1
ATOM 1472 N N . MET A 1 191 ? 1.487 -8.453 -12.285 1.00 74.56 191 MET A N 1
ATOM 1473 C CA . MET A 1 191 ? 1.624 -7.000 -12.196 1.00 74.56 191 MET A CA 1
ATOM 1474 C C . MET A 1 191 ? 2.253 -6.610 -10.854 1.00 74.56 191 MET A C 1
ATOM 1476 O O . MET A 1 191 ? 1.908 -7.167 -9.814 1.00 74.56 191 MET A O 1
ATOM 1480 N N . VAL A 1 192 ? 3.194 -5.668 -10.893 1.00 76.44 192 VAL A N 1
ATOM 1481 C CA . VAL A 1 192 ? 3.841 -5.113 -9.702 1.00 76.44 192 VAL A CA 1
ATOM 1482 C C . VAL A 1 192 ? 3.359 -3.679 -9.555 1.00 76.44 192 VAL A C 1
ATOM 1484 O O . VAL A 1 192 ? 3.604 -2.861 -10.439 1.00 76.44 192 VAL A O 1
ATOM 1487 N N . LEU A 1 193 ? 2.668 -3.397 -8.453 1.00 75.12 193 LEU A N 1
ATOM 1488 C CA . LEU A 1 193 ? 2.159 -2.069 -8.128 1.00 75.12 193 LEU A CA 1
ATOM 1489 C C . LEU A 1 193 ? 3.084 -1.384 -7.123 1.00 75.12 193 LEU A C 1
ATOM 1491 O O . LEU A 1 193 ? 3.603 -2.013 -6.198 1.00 75.12 193 LEU A O 1
ATOM 1495 N N . MET A 1 194 ? 3.288 -0.086 -7.323 1.00 76.81 194 MET A N 1
ATOM 1496 C CA . MET A 1 194 ? 4.008 0.776 -6.394 1.00 76.81 194 MET A CA 1
ATOM 1497 C C . MET A 1 194 ? 2.975 1.484 -5.529 1.00 76.81 194 MET A C 1
ATOM 1499 O O . MET A 1 194 ? 2.268 2.351 -6.024 1.00 76.81 194 MET A O 1
ATOM 1503 N N . VAL A 1 195 ? 2.898 1.127 -4.248 1.00 80.44 195 VAL A N 1
ATOM 1504 C CA . VAL A 1 195 ? 1.931 1.722 -3.318 1.00 80.44 195 VAL A CA 1
ATOM 1505 C C . VAL A 1 195 ? 2.568 2.944 -2.649 1.00 80.44 195 VAL A C 1
ATOM 1507 O O . VAL A 1 195 ? 3.462 2.764 -1.815 1.00 80.44 195 VAL A O 1
ATOM 1510 N N . PRO A 1 196 ? 2.180 4.185 -2.994 1.00 76.88 196 PRO A N 1
ATOM 1511 C CA . PRO A 1 196 ? 2.662 5.362 -2.287 1.00 76.88 196 PRO A CA 1
ATOM 1512 C C . PRO A 1 196 ? 2.167 5.357 -0.834 1.00 76.88 196 PRO A C 1
ATOM 1514 O O . PRO A 1 196 ? 1.006 5.052 -0.554 1.00 76.88 196 PRO A O 1
ATOM 1517 N N . LEU A 1 197 ? 3.048 5.713 0.102 1.00 80.00 197 LEU A N 1
ATOM 1518 C CA . LEU A 1 197 ? 2.735 5.806 1.528 1.00 80.00 197 LEU A CA 1
ATOM 1519 C C . LEU A 1 197 ? 2.917 7.243 2.013 1.00 80.00 197 LEU A C 1
ATOM 1521 O O . LEU A 1 197 ? 3.959 7.852 1.781 1.00 80.00 197 LEU A O 1
ATOM 1525 N N . ILE A 1 198 ? 1.919 7.762 2.724 1.00 78.88 198 ILE A N 1
ATOM 1526 C CA . ILE A 1 198 ? 2.058 8.974 3.536 1.00 78.88 198 ILE A CA 1
ATOM 1527 C C . ILE A 1 198 ? 2.522 8.532 4.916 1.00 78.88 198 ILE A C 1
ATOM 1529 O O . ILE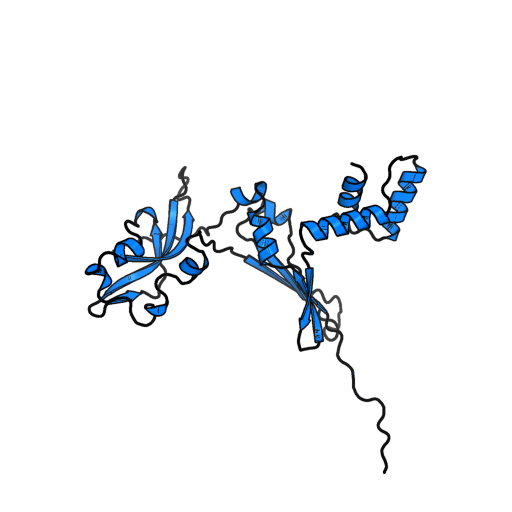 A 1 198 ? 1.873 7.688 5.534 1.00 78.88 198 ILE A O 1
ATOM 1533 N N . VAL A 1 199 ? 3.629 9.098 5.392 1.00 80.62 199 VAL A N 1
ATOM 1534 C CA . VAL A 1 199 ? 4.189 8.817 6.716 1.00 80.62 199 VAL A CA 1
ATOM 1535 C C . VAL A 1 199 ? 4.109 10.082 7.557 1.00 80.62 199 VAL A C 1
ATOM 1537 O O . VAL A 1 199 ? 4.580 11.138 7.144 1.00 80.62 199 VAL A O 1
ATOM 1540 N N . PHE A 1 200 ? 3.518 9.964 8.739 1.00 77.88 200 PHE A N 1
ATOM 1541 C CA . PHE A 1 200 ? 3.464 11.013 9.746 1.00 77.88 200 PHE A CA 1
ATOM 1542 C C . PHE A 1 200 ? 4.110 10.496 11.029 1.00 77.88 200 PHE A C 1
ATOM 1544 O O . PHE A 1 200 ? 3.904 9.346 11.405 1.00 77.88 200 PHE A O 1
ATOM 1551 N N . MET A 1 201 ? 4.907 11.320 11.698 1.00 79.88 201 MET A N 1
ATOM 1552 C CA . MET A 1 201 ? 5.562 10.957 12.950 1.00 79.88 201 MET A CA 1
ATOM 1553 C C . MET A 1 201 ? 5.346 12.072 13.958 1.00 79.88 201 MET A C 1
ATOM 1555 O O . MET A 1 201 ? 5.602 13.231 13.644 1.00 79.88 201 MET A O 1
ATOM 1559 N N . ASP A 1 202 ? 4.914 11.698 15.157 1.00 75.88 202 ASP A N 1
ATOM 1560 C CA . ASP A 1 202 ? 4.664 12.625 16.252 1.00 75.88 202 ASP A CA 1
ATOM 1561 C C . ASP A 1 202 ? 5.366 12.179 17.538 1.00 75.88 202 ASP A C 1
ATOM 1563 O O . ASP A 1 202 ? 5.564 10.984 17.789 1.00 75.88 202 ASP A O 1
ATOM 1567 N N . ASP A 1 203 ? 5.761 13.155 18.348 1.00 73.19 203 ASP A N 1
ATOM 1568 C CA . ASP A 1 203 ? 6.289 12.944 19.693 1.00 73.19 203 ASP A CA 1
ATOM 1569 C C . ASP A 1 203 ? 5.157 13.162 20.696 1.00 73.19 203 ASP A C 1
ATOM 1571 O O . ASP A 1 203 ? 4.763 14.290 20.983 1.00 73.19 203 ASP A O 1
ATOM 1575 N N . VAL A 1 204 ? 4.639 12.064 21.242 1.00 65.19 204 VAL A N 1
ATOM 1576 C CA . VAL A 1 204 ? 3.545 12.090 22.221 1.00 65.19 204 VAL A CA 1
ATOM 1577 C C . VAL A 1 204 ? 4.061 12.040 23.661 1.00 65.19 204 VAL A C 1
ATOM 1579 O O . VAL A 1 204 ? 3.306 11.716 24.581 1.00 65.19 204 VAL A O 1
ATOM 1582 N N . SER A 1 205 ? 5.346 12.337 23.894 1.00 64.38 205 SER A N 1
ATOM 1583 C CA . SER A 1 205 ? 5.879 12.475 25.250 1.00 64.38 205 SER A CA 1
ATOM 1584 C C . SER A 1 205 ? 5.283 13.715 25.932 1.00 64.38 205 SER A C 1
ATOM 1586 O O . SER A 1 205 ? 5.780 14.832 25.846 1.00 64.38 205 SER A O 1
ATOM 1588 N N . GLY A 1 206 ? 4.167 13.517 26.633 1.00 55.81 206 GLY A N 1
ATOM 1589 C CA . GLY A 1 206 ? 3.426 14.559 27.352 1.00 55.81 206 GLY A CA 1
ATOM 1590 C C . GLY A 1 206 ? 4.123 15.112 28.603 1.00 55.81 206 GLY A C 1
ATOM 1591 O O . GLY A 1 206 ? 3.443 15.386 29.586 1.00 55.81 206 GLY A O 1
ATOM 1592 N N . ASN A 1 207 ? 5.454 15.251 28.615 1.00 47.94 207 ASN A N 1
ATOM 1593 C CA . ASN A 1 207 ? 6.205 15.721 29.778 1.00 47.94 207 ASN A CA 1
ATOM 1594 C C . ASN A 1 207 ? 7.057 16.959 29.460 1.00 47.94 207 ASN A C 1
ATOM 1596 O O . ASN A 1 207 ? 7.798 16.996 28.481 1.00 47.94 207 ASN A O 1
ATOM 1600 N N . ILE A 1 208 ? 7.001 17.959 30.345 1.00 52.75 208 ILE A N 1
ATOM 1601 C CA . ILE A 1 208 ? 7.727 19.236 30.221 1.00 52.75 208 ILE A CA 1
ATOM 1602 C C . ILE A 1 208 ? 9.257 19.024 30.334 1.00 52.75 208 ILE A C 1
ATOM 1604 O O . ILE A 1 208 ? 10.038 19.838 29.844 1.00 52.75 208 ILE A O 1
ATOM 1608 N N . SER A 1 209 ? 9.709 17.884 30.879 1.00 50.22 209 SER A N 1
ATOM 1609 C CA . SER A 1 209 ? 11.106 17.430 30.830 1.00 50.22 209 SER A CA 1
ATOM 1610 C C . SER A 1 209 ? 11.280 16.230 29.879 1.00 50.22 209 SER A C 1
ATOM 1612 O O . SER A 1 209 ? 10.905 15.091 30.164 1.00 50.22 209 SER A O 1
ATOM 1614 N N . LYS A 1 210 ? 11.885 16.498 28.717 1.00 47.28 210 LYS A N 1
ATOM 1615 C CA . LYS A 1 210 ? 12.017 15.612 27.538 1.00 47.28 210 LYS A CA 1
ATOM 1616 C C . LYS A 1 210 ? 12.963 14.406 27.687 1.00 47.28 210 LYS A C 1
ATOM 1618 O O . LYS A 1 210 ? 13.398 13.840 26.683 1.00 47.28 210 LYS A O 1
ATOM 1623 N N . GLN A 1 211 ? 13.377 14.046 28.899 1.00 44.50 211 GLN A N 1
ATOM 1624 C CA . GLN A 1 211 ? 14.605 13.261 29.060 1.00 44.50 211 GLN A CA 1
ATOM 1625 C C . GLN A 1 211 ? 14.391 11.765 29.332 1.00 44.50 211 GLN A C 1
ATOM 1627 O O . GLN A 1 211 ? 15.309 10.996 29.069 1.00 44.50 211 GLN A O 1
ATOM 1632 N N . TRP A 1 212 ? 13.202 11.324 29.768 1.00 45.53 212 TRP A N 1
ATOM 1633 C CA . TRP A 1 212 ? 13.084 9.975 30.354 1.00 45.53 212 TRP A CA 1
ATOM 1634 C C . TRP A 1 212 ? 11.989 9.053 29.802 1.00 45.53 212 TRP A C 1
ATOM 1636 O O . TRP A 1 212 ? 12.067 7.863 30.064 1.00 45.53 212 TRP A O 1
ATOM 1646 N N . ASN A 1 213 ? 11.036 9.529 28.990 1.00 48.66 213 ASN A N 1
ATOM 1647 C CA . ASN A 1 213 ? 10.017 8.673 28.355 1.00 48.66 213 ASN A CA 1
ATOM 1648 C C . ASN A 1 213 ? 9.698 9.165 26.935 1.00 48.66 213 ASN A C 1
ATOM 1650 O O . ASN A 1 213 ? 8.693 9.842 26.715 1.00 48.66 213 ASN A O 1
ATOM 1654 N N . LYS A 1 214 ? 10.570 8.869 25.964 1.00 56.91 214 LYS A N 1
ATOM 1655 C CA . LYS A 1 214 ? 10.298 9.202 24.559 1.00 56.91 214 LYS A CA 1
ATOM 1656 C C . LYS A 1 214 ? 9.294 8.208 23.989 1.00 56.91 214 LYS A C 1
ATOM 1658 O O . LYS A 1 214 ? 9.637 7.057 23.722 1.00 56.91 214 LYS A O 1
ATOM 1663 N N . HIS A 1 215 ? 8.069 8.676 23.795 1.00 66.69 215 HIS A N 1
ATOM 1664 C CA . HIS A 1 215 ? 7.043 7.963 23.054 1.00 66.69 215 HIS A CA 1
ATOM 1665 C C . HIS A 1 215 ? 6.896 8.627 21.692 1.00 66.69 215 HIS A C 1
ATOM 1667 O O . HIS A 1 215 ? 6.259 9.667 21.570 1.00 66.69 215 HIS A O 1
ATOM 1673 N N . HIS A 1 216 ? 7.497 8.029 20.667 1.00 67.75 216 HIS A N 1
ATOM 1674 C CA . HIS A 1 216 ? 7.199 8.404 19.290 1.00 67.75 216 HIS A CA 1
ATOM 1675 C C . HIS A 1 216 ? 6.081 7.516 18.771 1.00 67.75 216 HIS A C 1
ATOM 1677 O O . HIS A 1 216 ? 6.081 6.309 19.033 1.00 67.75 216 HIS A O 1
ATOM 1683 N N . VAL A 1 217 ? 5.155 8.130 18.042 1.00 71.31 217 VAL A N 1
ATOM 1684 C CA . VAL A 1 217 ? 4.146 7.421 17.267 1.00 71.31 217 VAL A CA 1
ATOM 1685 C C . VAL A 1 217 ? 4.358 7.740 15.802 1.00 71.31 217 VAL A C 1
ATOM 1687 O O . VAL A 1 217 ? 4.304 8.895 15.387 1.00 71.31 217 VAL A O 1
ATOM 1690 N N . VAL A 1 218 ? 4.602 6.699 15.014 1.00 74.69 218 VAL A N 1
ATOM 1691 C CA . VAL A 1 218 ? 4.591 6.784 13.552 1.00 74.69 218 VAL A CA 1
ATOM 1692 C C . VAL A 1 218 ? 3.236 6.295 13.068 1.00 74.69 218 VAL A C 1
ATOM 1694 O O . VAL A 1 218 ? 2.732 5.295 13.571 1.00 74.69 218 VAL A O 1
ATOM 1697 N N . TYR A 1 219 ? 2.664 6.998 12.100 1.00 75.62 219 TYR A N 1
ATOM 1698 C CA . TYR A 1 219 ? 1.454 6.655 11.376 1.00 75.62 219 TYR A CA 1
ATOM 1699 C C . TYR A 1 219 ? 1.798 6.540 9.896 1.00 75.62 219 TYR A C 1
ATOM 1701 O O . TYR A 1 219 ? 2.521 7.371 9.348 1.00 75.62 219 TYR A O 1
ATOM 1709 N N . MET A 1 220 ? 1.261 5.521 9.233 1.00 78.00 220 MET A N 1
ATOM 1710 C CA . MET A 1 220 ? 1.382 5.368 7.786 1.00 78.00 220 MET A CA 1
ATOM 1711 C C . MET A 1 220 ? 0.003 5.188 7.171 1.00 78.00 220 MET A C 1
ATOM 1713 O O . MET A 1 220 ? -0.887 4.613 7.796 1.00 78.00 220 MET A O 1
ATOM 1717 N N . SER A 1 221 ? -0.191 5.683 5.954 1.00 77.88 221 SER A N 1
ATOM 1718 C CA . SER A 1 221 ? -1.444 5.529 5.213 1.00 77.88 221 SER A CA 1
ATOM 1719 C C . SER A 1 221 ? -1.180 5.307 3.731 1.00 77.88 221 SER A C 1
ATOM 1721 O O . SER A 1 221 ? -0.301 5.945 3.151 1.00 77.88 221 SER A O 1
ATOM 1723 N N . ASN A 1 222 ? -1.958 4.412 3.117 1.00 82.31 222 ASN A N 1
ATOM 1724 C CA . ASN A 1 222 ? -1.908 4.162 1.681 1.00 82.31 222 ASN A CA 1
ATOM 1725 C C . ASN A 1 222 ? -2.417 5.398 0.920 1.00 82.31 222 ASN A C 1
ATOM 1727 O O . ASN A 1 222 ? -3.597 5.753 0.979 1.00 82.31 222 ASN A O 1
ATOM 1731 N N . ALA A 1 223 ? -1.510 6.055 0.202 1.00 76.75 223 ALA A N 1
ATOM 1732 C CA . ALA A 1 223 ? -1.781 7.277 -0.542 1.00 76.75 223 ALA A CA 1
ATOM 1733 C C . ALA A 1 223 ? -2.452 7.024 -1.901 1.00 76.75 223 ALA A C 1
ATOM 1735 O O . ALA A 1 223 ? -2.667 7.974 -2.646 1.00 76.75 223 ALA A O 1
ATOM 1736 N N . SER A 1 224 ? -2.797 5.776 -2.213 1.00 76.81 224 SER A N 1
ATOM 1737 C CA . SER A 1 224 ? -3.613 5.418 -3.379 1.00 76.81 224 SER A CA 1
ATOM 1738 C C . SER A 1 224 ? -5.110 5.550 -3.079 1.00 76.81 224 SER A C 1
ATOM 1740 O O . SER A 1 224 ? -5.915 5.649 -3.991 1.00 76.81 224 SER A O 1
ATOM 1742 N N . MET A 1 225 ? -5.524 5.564 -1.804 1.00 76.31 225 MET A N 1
ATOM 1743 C CA . MET A 1 225 ? -6.948 5.640 -1.433 1.00 76.31 225 MET A CA 1
ATOM 1744 C C . MET A 1 225 ? -7.545 7.033 -1.692 1.00 76.31 225 MET A C 1
ATOM 1746 O O . MET A 1 225 ? -6.828 8.013 -1.517 1.00 76.31 225 MET A O 1
ATOM 1750 N N . PRO A 1 226 ? -8.843 7.190 -1.997 1.00 71.81 226 PRO A N 1
ATOM 1751 C CA . PRO A 1 226 ? -9.487 8.507 -2.048 1.00 71.81 226 PRO A CA 1
ATOM 1752 C C . PRO A 1 226 ? -9.392 9.251 -0.710 1.00 71.81 226 PRO A C 1
ATOM 1754 O O . PRO A 1 226 ? -9.405 8.621 0.350 1.00 71.81 226 PRO A O 1
ATOM 1757 N N . ARG A 1 227 ? -9.326 10.590 -0.739 1.00 66.12 227 ARG A N 1
ATOM 1758 C CA . ARG A 1 227 ? -9.181 11.429 0.469 1.00 66.12 227 ARG A CA 1
ATOM 1759 C C . ARG A 1 227 ? -10.262 11.141 1.516 1.00 66.12 227 ARG A C 1
ATOM 1761 O O . ARG A 1 227 ? -9.920 10.873 2.664 1.00 66.12 227 ARG A O 1
ATOM 1768 N N . ASP A 1 228 ? -11.522 11.086 1.102 1.00 65.62 228 ASP A N 1
ATOM 1769 C CA . ASP A 1 228 ? -12.670 10.866 1.996 1.00 65.62 228 ASP A CA 1
ATOM 1770 C C . ASP A 1 228 ? -12.577 9.523 2.735 1.00 65.62 228 ASP A C 1
ATOM 1772 O O . ASP A 1 228 ? -12.943 9.385 3.904 1.00 65.62 228 ASP A O 1
ATOM 1776 N N . ALA A 1 229 ? -12.007 8.521 2.066 1.00 63.44 229 ALA A N 1
ATOM 1777 C CA . ALA A 1 229 ? -11.823 7.200 2.634 1.00 63.44 229 ALA A CA 1
ATOM 1778 C C . ALA A 1 229 ? -10.609 7.127 3.585 1.00 63.44 229 ALA A C 1
ATOM 1780 O O . ALA A 1 229 ? -10.615 6.324 4.520 1.00 63.44 229 ALA A O 1
ATOM 1781 N N . ARG A 1 230 ? -9.602 8.002 3.410 1.00 55.62 230 ARG A N 1
ATOM 1782 C CA . ARG A 1 230 ? -8.471 8.158 4.350 1.00 55.62 230 ARG A CA 1
ATOM 1783 C C . ARG A 1 230 ? -8.908 8.791 5.671 1.00 55.62 230 ARG A C 1
ATOM 1785 O O . ARG A 1 230 ? -8.408 8.403 6.722 1.00 55.62 230 ARG A O 1
ATOM 1792 N N . GLU A 1 231 ? -9.845 9.737 5.631 1.00 51.06 231 GLU A N 1
ATOM 1793 C CA . GLU A 1 231 ? -10.326 10.449 6.826 1.00 51.06 231 GLU A CA 1
ATOM 1794 C C . GLU A 1 231 ? -11.247 9.580 7.698 1.00 51.06 231 GLU A C 1
ATOM 1796 O O . GLU A 1 231 ? -11.183 9.627 8.929 1.00 51.06 231 GLU A O 1
ATOM 1801 N N . GLY A 1 232 ? -12.065 8.716 7.084 1.00 46.38 232 GLY A N 1
ATOM 1802 C CA . GLY A 1 232 ? -12.919 7.771 7.814 1.00 46.38 232 GLY A CA 1
ATOM 1803 C C . GLY A 1 232 ? -12.156 6.598 8.441 1.00 46.38 232 GLY A C 1
ATOM 1804 O O . GLY A 1 232 ? -12.570 6.071 9.481 1.00 46.38 232 GLY A O 1
ATOM 1805 N N . VAL A 1 233 ? -11.037 6.216 7.822 1.00 43.81 233 VAL A N 1
ATOM 1806 C CA . VAL A 1 233 ? -10.249 5.022 8.125 1.00 43.81 233 VAL A CA 1
ATOM 1807 C C . VAL A 1 233 ? -8.794 5.439 8.338 1.00 43.81 233 VAL A C 1
ATOM 1809 O O . VAL A 1 233 ? -7.913 5.147 7.533 1.00 43.81 233 VAL A O 1
ATOM 1812 N N . LEU A 1 234 ? -8.518 6.095 9.469 1.00 40.50 234 LEU A N 1
ATOM 1813 C CA . LEU A 1 234 ? -7.166 6.146 10.028 1.00 40.50 234 LEU A CA 1
ATOM 1814 C C . LEU A 1 234 ? -6.748 4.709 10.381 1.00 40.50 234 LEU A C 1
ATOM 1816 O O . LEU A 1 234 ? -6.841 4.269 11.528 1.00 40.50 234 LEU A O 1
ATOM 1820 N N . ARG A 1 235 ? -6.303 3.940 9.380 1.00 50.78 235 ARG A N 1
ATOM 1821 C CA . ARG A 1 235 ? -5.565 2.685 9.561 1.00 50.78 235 ARG A CA 1
ATOM 1822 C C . ARG A 1 235 ? -4.164 3.066 10.014 1.00 50.78 235 ARG A C 1
ATOM 1824 O O . ARG A 1 235 ? -3.197 3.013 9.268 1.00 50.78 235 ARG A O 1
ATOM 1831 N N . ALA A 1 236 ? -4.098 3.527 11.258 1.00 43.62 236 ALA A N 1
ATOM 1832 C CA . ALA A 1 236 ? -2.875 3.858 11.949 1.00 43.62 236 ALA A CA 1
ATOM 1833 C C . ALA A 1 236 ? -2.000 2.604 12.024 1.00 43.62 236 ALA A C 1
ATOM 1835 O O . ALA A 1 236 ? -2.224 1.703 12.838 1.00 43.62 236 ALA A O 1
ATOM 1836 N N . LEU A 1 237 ? -0.978 2.545 11.178 1.00 47.44 237 LEU A N 1
ATOM 1837 C CA . LEU A 1 237 ? 0.168 1.693 11.432 1.00 47.44 237 LEU A CA 1
ATOM 1838 C C . LEU A 1 237 ? 0.951 2.289 12.605 1.00 47.44 237 LEU A C 1
ATOM 1840 O O . LEU A 1 237 ? 1.929 2.985 12.392 1.00 47.44 237 LEU A O 1
ATOM 1844 N N . CYS A 1 238 ? 0.462 2.079 13.825 1.00 47.91 238 CYS A N 1
ATOM 1845 C CA . CYS A 1 238 ? 1.065 2.627 15.029 1.00 47.91 238 CYS A CA 1
ATOM 1846 C C . CYS A 1 238 ? 2.379 1.896 15.320 1.00 47.91 238 CYS A C 1
ATOM 1848 O O . CYS A 1 238 ? 2.379 0.677 15.493 1.00 47.91 238 CYS A O 1
ATOM 1850 N N . VAL A 1 239 ? 3.479 2.644 15.384 1.00 51.06 239 VAL A N 1
ATOM 1851 C CA . VAL A 1 239 ? 4.715 2.203 16.040 1.00 51.06 239 VAL A CA 1
ATOM 1852 C C . VAL A 1 239 ? 4.811 2.956 17.357 1.00 51.06 239 VAL A C 1
ATOM 1854 O O . VAL A 1 239 ? 5.075 4.151 17.327 1.00 51.06 239 VAL A O 1
ATOM 1857 N N . VAL A 1 240 ? 4.572 2.292 18.494 1.00 49.31 240 VAL A N 1
ATOM 1858 C CA . VAL A 1 240 ? 4.791 2.896 19.824 1.00 49.31 240 VAL A CA 1
ATOM 1859 C C . VAL A 1 240 ? 6.209 2.585 20.277 1.00 49.31 240 VAL A C 1
ATOM 1861 O O . VAL A 1 240 ? 6.559 1.413 20.433 1.00 49.31 240 VAL A O 1
ATOM 1864 N N . LEU A 1 241 ? 7.004 3.625 20.527 1.00 49.19 241 LEU A N 1
ATOM 1865 C CA . LEU A 1 241 ? 8.297 3.498 21.199 1.00 49.19 241 LEU A CA 1
ATOM 1866 C C . LEU A 1 241 ? 8.101 3.609 22.714 1.00 49.19 241 LEU A C 1
ATOM 1868 O O . LEU A 1 241 ? 7.516 4.579 23.185 1.00 49.19 241 LEU A O 1
ATOM 1872 N N . SER A 1 242 ? 8.570 2.634 23.491 1.00 46.25 242 SER A N 1
ATOM 1873 C CA . SER A 1 242 ? 8.756 2.787 24.937 1.00 46.25 242 SER A CA 1
ATOM 1874 C C . SER A 1 242 ? 10.151 2.299 25.306 1.00 46.25 242 SER A C 1
ATOM 1876 O O . SER A 1 242 ? 10.516 1.148 25.060 1.00 46.25 242 SER A O 1
ATOM 1878 N N . THR A 1 243 ? 10.943 3.198 25.881 1.00 43.72 243 THR A N 1
ATOM 1879 C CA . THR A 1 243 ? 12.235 2.879 26.483 1.00 43.72 243 THR A CA 1
ATOM 1880 C C . THR A 1 243 ? 12.047 2.811 27.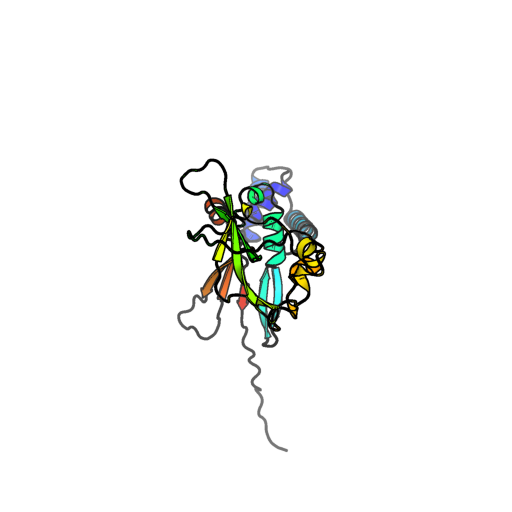998 1.00 43.72 243 THR A C 1
ATOM 1882 O O . THR A 1 243 ? 11.918 3.851 28.638 1.00 43.72 243 THR A O 1
ATOM 1885 N N . CYS A 1 244 ? 12.042 1.619 28.596 1.00 33.38 244 CYS A N 1
ATOM 1886 C CA . CYS A 1 244 ? 12.458 1.510 29.994 1.00 33.38 244 CYS A CA 1
ATOM 1887 C C . CYS A 1 244 ? 13.987 1.553 29.994 1.00 33.38 244 CYS A C 1
ATOM 1889 O O . CYS A 1 244 ? 14.624 0.708 29.369 1.00 33.38 244 CYS A O 1
ATOM 1891 N N . CYS A 1 245 ? 14.566 2.555 30.658 1.00 30.48 245 CYS A N 1
ATOM 1892 C CA . CYS A 1 245 ? 16.000 2.629 30.896 1.00 30.48 245 CYS A CA 1
ATOM 1893 C C . CYS A 1 245 ? 16.515 1.310 31.483 1.00 30.48 245 CYS A C 1
ATOM 1895 O O . CYS A 1 245 ? 16.062 0.862 32.534 1.00 30.48 245 CYS A O 1
ATOM 1897 N N . SER A 1 246 ? 17.532 0.744 30.844 1.00 33.34 246 SER A N 1
ATOM 1898 C CA . SER A 1 246 ? 18.508 -0.108 31.505 1.00 33.34 246 SER A CA 1
ATOM 1899 C C . SER A 1 246 ? 19.223 0.716 32.581 1.00 33.34 246 SER A C 1
ATOM 1901 O O . SER A 1 246 ? 20.176 1.435 32.286 1.00 33.34 246 SER A O 1
ATOM 1903 N N . VAL A 1 247 ? 18.748 0.636 33.824 1.00 28.39 247 VAL A N 1
ATOM 1904 C CA . VAL A 1 247 ? 19.532 1.009 35.006 1.00 28.39 247 VAL A CA 1
ATOM 1905 C C . VAL A 1 247 ? 19.892 -0.280 35.728 1.00 28.39 247 VAL A C 1
ATOM 1907 O O . VAL A 1 247 ? 19.090 -0.857 36.453 1.00 28.39 247 VAL A O 1
ATOM 1910 N N . GLY A 1 248 ? 21.114 -0.731 35.484 1.00 25.06 248 GLY A N 1
ATOM 1911 C CA . GLY A 1 248 ? 21.813 -1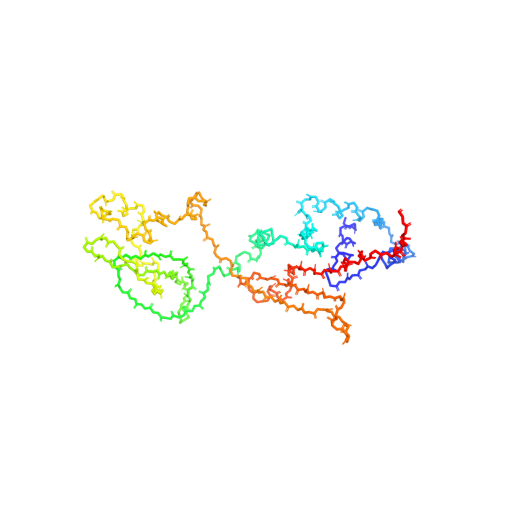.726 36.284 1.00 25.06 248 GLY A CA 1
ATOM 1912 C C . GLY A 1 248 ? 23.211 -1.200 36.571 1.00 25.06 248 GLY A C 1
ATOM 1913 O O . GLY A 1 248 ? 24.188 -1.771 36.104 1.00 25.06 248 GLY A O 1
ATOM 1914 N N . ILE A 1 249 ? 23.286 -0.051 37.248 1.00 26.27 249 ILE A N 1
ATOM 1915 C CA . ILE A 1 249 ? 24.497 0.365 37.954 1.00 26.27 249 ILE A CA 1
ATOM 1916 C C . ILE A 1 249 ? 24.506 -0.423 39.265 1.00 26.27 249 ILE A C 1
ATOM 1918 O O . ILE A 1 249 ? 23.537 -0.401 40.024 1.00 26.27 249 ILE A O 1
ATOM 1922 N N . ASP A 1 250 ? 25.596 -1.154 39.450 1.00 30.30 250 ASP A N 1
ATOM 1923 C CA . ASP A 1 250 ? 25.993 -1.918 40.626 1.00 30.30 250 ASP A CA 1
ATOM 1924 C C . ASP A 1 250 ? 25.780 -1.136 41.946 1.00 30.30 250 ASP A C 1
ATOM 1926 O O . ASP A 1 250 ? 26.342 -0.045 42.085 1.00 30.30 250 ASP A O 1
ATOM 1930 N N . PRO A 1 251 ? 24.983 -1.633 42.920 1.00 30.80 251 PRO A N 1
ATOM 1931 C CA . PRO A 1 251 ? 24.772 -0.924 44.178 1.00 30.80 251 PRO A CA 1
ATOM 1932 C C . PRO A 1 251 ? 25.698 -1.346 45.326 1.00 30.80 251 PRO A C 1
ATOM 1934 O O . PRO A 1 251 ? 25.508 -0.833 46.428 1.00 30.80 251 PRO A O 1
ATOM 1937 N N . TRP A 1 252 ? 26.676 -2.247 45.152 1.00 29.91 252 TRP A N 1
ATOM 1938 C CA . TRP A 1 252 ? 27.451 -2.725 46.309 1.00 29.91 252 TRP A CA 1
ATOM 1939 C C . TRP A 1 252 ? 28.954 -2.815 46.063 1.00 29.91 252 TRP A C 1
ATOM 1941 O O . TRP A 1 252 ? 29.559 -3.883 46.090 1.00 29.91 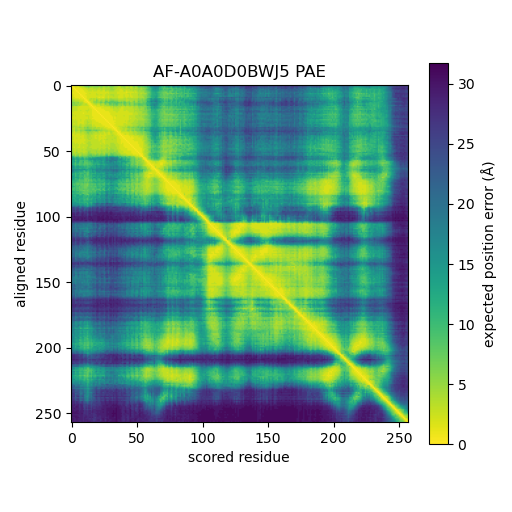252 TRP A O 1
ATOM 1951 N N . GLY A 1 253 ? 29.589 -1.645 45.991 1.00 27.62 253 GLY A N 1
ATOM 1952 C CA . GLY A 1 253 ? 30.994 -1.513 46.358 1.00 27.62 253 GLY A CA 1
ATOM 1953 C C . GLY A 1 253 ? 31.196 -1.805 47.850 1.00 27.62 253 GLY A C 1
ATOM 1954 O O . GLY A 1 253 ? 31.098 -0.908 48.685 1.00 27.62 253 GLY A O 1
ATOM 1955 N N . LYS A 1 254 ? 31.520 -3.054 48.190 1.00 28.48 254 LYS A N 1
ATOM 1956 C CA . LYS A 1 254 ? 32.364 -3.370 49.348 1.00 28.48 254 LYS A CA 1
ATOM 1957 C C . LYS A 1 254 ? 33.679 -3.917 48.817 1.00 28.48 254 LYS A C 1
ATOM 1959 O O . LYS A 1 254 ? 33.710 -4.984 48.216 1.00 28.48 254 LYS A O 1
ATOM 1964 N N . GLY A 1 255 ? 34.745 -3.150 49.008 1.00 27.73 255 GLY A N 1
ATOM 1965 C CA . GLY A 1 255 ? 36.097 -3.633 48.781 1.00 27.73 255 GLY A CA 1
ATOM 1966 C C . GLY A 1 255 ? 36.623 -4.474 49.946 1.00 27.73 255 GLY A C 1
ATOM 1967 O O . GLY A 1 255 ? 36.041 -4.494 51.032 1.00 27.73 255 GLY A O 1
ATOM 1968 N N . ILE A 1 256 ? 37.830 -4.982 49.691 1.00 31.14 256 ILE A N 1
ATOM 1969 C CA . ILE A 1 256 ? 38.867 -5.483 50.603 1.00 31.14 256 ILE A CA 1
ATOM 1970 C C . ILE A 1 256 ? 38.937 -7.024 50.745 1.00 31.14 256 ILE A C 1
ATOM 1972 O O . ILE A 1 256 ? 38.075 -7.646 51.360 1.00 31.14 256 ILE A O 1
ATOM 1976 N N . HIS A 1 257 ? 40.081 -7.518 50.233 1.00 34.50 257 HIS A N 1
ATOM 1977 C CA . HIS A 1 257 ? 40.719 -8.850 50.194 1.00 34.50 257 HIS A CA 1
ATOM 1978 C C . HIS A 1 257 ? 40.180 -9.904 49.221 1.00 34.50 257 HIS A C 1
ATOM 1980 O O . HIS A 1 257 ? 39.079 -10.445 49.437 1.00 34.50 257 HIS A O 1
#

pLDDT: mean 72.08, std 16.21, range [25.06, 95.69]

Foldseek 3Di:
DQLVVLLCVCVPPVDDDDPVRSVVVQVVCVVVVDPPHDDPVVSVVVVVVVCVVLNDQWDWDQDPQRWIKIFGDPVSVVVVQCVDPVWVVQFQLADDDDDDDDDADDWDFPDKGWYDPDPDPDTFIKTWTWGWDQDPQGIETDPDIDIYTPVPDDDDPVRQVVPCVNCVRDYDPVCNVCPPPPVCVVCVNDDDTDFDKDKDKDFPPPDPDPDAWTWMWIFIDGPRTDPVVCVVDSPGRTITIGDDDPPDDPDDPDDDD

Secondary structure (DSSP, 8-state):
-HHHHHHHHHT-TT----HHHHHHHHHHHHHTT--SPPPHHHHHHHHHHHHHHH--SEEEEE-TTS-EEEEE-HHHHHHHHHT-HHHHTT---S----------S-EEEEEEEEE--TT-SSPEEEEEEEEEEEETTEEEEEEEEEEEEGGG----HHHHHHSTTTSTT-B-HHHHTT-S-HHHHHTTT-------EEEEEEE----SSTTS---EEEEEEETTS-HHHHHH------EEEE---------------

Sequence (257 aa):
MAEFMTHLLFSSPRLRFSESQKRSILSWATALGADGLPSLHSLCKTREWIKALFGDPTEKVTASSGNIFYLNSISKAIAMDYANPLMHFSMQDYAEDGQGQMSQDYFIPKKFFQVKLGGASEAEVLALGHSISKTEVGYSVDPELFIVPVSTFARTYKDIKANGSEFSKGFTAAHAGLMPNPLREKSGGRMVLMVPLIVFMDDVSGNISKQWNKHHVVYMSNASMPRDAREGVLRALCVVLSTCCSVGIDPWGKGIH

Organism: NCBI:txid930991

Mean predicted aligned error: 15.22 Å

Nearest PDB structures (foldseek):
  4wsn-assembly2_N  TM=2.393E-01  e=3.268E+00  Homo sapiens
  6fgk-assembly1_A  TM=1.431E-01  e=2.606E+00  Bacillus subtilis subsp. subtilis str. 168
  4d2o-assembly1_A  TM=1.934E-01  e=4.590E+00  Citrobacter freundii
  6yfe-assembly1_AB  TM=1.782E-01  e=6.823E+00  Beihai levi-like virus 19
  9hau-assembly1_AA  TM=1.616E-01  e=9.584E+00  Leviviridae sp.

Radius of gyration: 27.97 Å; Cα contacts (8 Å, |Δi|>4): 319; chains: 1; bounding box: 75×35×85 Å